Protein AF-S4Q044-F1 (afdb_monomer_lite)

Secondary structure (DSSP, 8-state):
--GGGGT---TTGGGS-------------HHHHHHHHHHHHHHHHHHHHHHHHHHS-S-HHHHHHHHHHHHHHHHHHTHHHHHHHHHHHHHHHHHHT-SEEEE-TTS-HHHHHHHHHHHHHHHHH-HHHHGGGTT-EEEEES--EE-TT-PEEEETTS-HHHHHHHHHHHHHHHHHHHHHHHHHHHHHT-

Structure (mmCIF, N/CA/C/O backbone):
data_AF-S4Q044-F1
#
_entry.id   AF-S4Q044-F1
#
loop_
_atom_site.group_PDB
_atom_site.id
_atom_site.type_symbol
_atom_site.label_atom_id
_atom_site.label_alt_id
_atom_site.label_comp_id
_atom_site.label_asym_id
_atom_site.label_entity_id
_atom_site.label_seq_id
_atom_site.pdbx_PDB_ins_code
_atom_site.Cartn_x
_atom_site.Cartn_y
_atom_site.Cartn_z
_atom_site.occupancy
_atom_site.B_iso_or_equiv
_atom_site.auth_seq_id
_atom_site.auth_comp_id
_atom_site.auth_asym_id
_atom_site.auth_atom_id
_atom_site.pdbx_PDB_model_num
ATOM 1 N N . LYS A 1 1 ? -25.839 -11.625 -45.394 1.00 56.97 1 LYS A N 1
ATOM 2 C CA . LYS A 1 1 ? -27.261 -11.369 -45.049 1.00 56.97 1 LYS A CA 1
ATOM 3 C C . LYS A 1 1 ? -27.440 -11.294 -43.524 1.00 56.97 1 LYS A C 1
ATOM 5 O O . LYS A 1 1 ? -28.212 -12.055 -42.970 1.00 56.97 1 LYS A O 1
ATOM 10 N N . ILE A 1 2 ? -26.693 -10.415 -42.847 1.00 71.06 2 ILE A N 1
ATOM 11 C CA . ILE A 1 2 ? -26.730 -10.291 -41.375 1.00 71.06 2 ILE A CA 1
ATOM 12 C C . ILE A 1 2 ? -27.715 -9.188 -40.969 1.00 71.06 2 ILE A C 1
ATOM 14 O O . ILE A 1 2 ? -28.572 -9.413 -40.134 1.00 71.06 2 ILE A O 1
ATOM 18 N N . LEU A 1 3 ? -27.680 -8.043 -41.657 1.00 73.31 3 LEU A N 1
ATOM 19 C CA . LEU A 1 3 ? -28.570 -6.901 -41.397 1.00 73.31 3 LEU A CA 1
ATOM 20 C C . LEU A 1 3 ? -30.059 -7.261 -41.527 1.00 73.31 3 LEU A C 1
ATOM 22 O O . LEU A 1 3 ? -30.855 -6.927 -40.658 1.00 73.31 3 LEU A O 1
ATOM 26 N N . ASN A 1 4 ? -30.400 -8.036 -42.559 1.00 75.69 4 ASN A N 1
ATOM 27 C CA . ASN A 1 4 ? -31.767 -8.502 -42.792 1.00 75.69 4 ASN A CA 1
ATOM 28 C C . ASN A 1 4 ? -32.230 -9.560 -41.772 1.00 75.69 4 ASN A C 1
ATOM 30 O O . ASN A 1 4 ? -33.419 -9.780 -41.622 1.00 75.69 4 ASN A O 1
ATOM 34 N N . ALA A 1 5 ? -31.297 -10.235 -41.091 1.00 77.12 5 ALA A N 1
ATOM 35 C CA . ALA A 1 5 ? -31.615 -11.175 -40.015 1.00 77.12 5 ALA A CA 1
ATOM 36 C C . ALA A 1 5 ? -31.820 -10.466 -38.663 1.00 77.12 5 ALA A C 1
ATOM 38 O O . ALA A 1 5 ? -32.284 -11.085 -37.713 1.00 77.12 5 ALA A O 1
ATOM 39 N N . CYS A 1 6 ? -31.477 -9.178 -38.581 1.00 79.75 6 CYS A N 1
ATOM 40 C CA . CYS A 1 6 ? -31.671 -8.336 -37.404 1.00 79.75 6 CYS A CA 1
ATOM 41 C C . CYS A 1 6 ? -32.824 -7.329 -37.585 1.00 79.75 6 CYS A C 1
ATOM 43 O O . CYS A 1 6 ? -32.887 -6.369 -36.826 1.00 79.75 6 CYS A O 1
ATOM 45 N N . ASP A 1 7 ? -33.688 -7.508 -38.595 1.00 80.50 7 ASP A N 1
ATOM 46 C CA . ASP A 1 7 ? -34.764 -6.570 -38.974 1.00 80.50 7 ASP A CA 1
ATOM 47 C C . ASP A 1 7 ? -34.289 -5.122 -39.223 1.00 80.50 7 ASP A C 1
ATOM 49 O O . ASP A 1 7 ? -35.026 -4.151 -39.050 1.00 80.50 7 ASP A O 1
ATOM 53 N N . ILE A 1 8 ? -33.039 -4.952 -39.669 1.00 79.88 8 ILE A N 1
ATOM 54 C CA . ILE A 1 8 ? -32.473 -3.639 -39.996 1.00 79.88 8 ILE A CA 1
ATOM 55 C C . ILE A 1 8 ? -32.529 -3.422 -41.510 1.00 79.88 8 ILE A C 1
ATOM 57 O O . ILE A 1 8 ? -32.056 -4.244 -42.297 1.00 79.88 8 ILE A O 1
ATOM 61 N N . SER A 1 9 ? -33.073 -2.270 -41.910 1.00 78.88 9 SER A N 1
ATOM 62 C CA . SER A 1 9 ? -33.260 -1.876 -43.311 1.00 78.88 9 SER A CA 1
ATOM 63 C C . SER A 1 9 ? -31.956 -1.909 -44.120 1.00 78.88 9 SER A C 1
ATOM 65 O O . SER A 1 9 ? -30.989 -1.215 -43.800 1.00 78.88 9 SER A O 1
ATOM 67 N N . THR A 1 10 ? -31.958 -2.652 -45.230 1.00 78.81 10 THR A N 1
ATOM 68 C CA . THR A 1 10 ? -30.830 -2.739 -46.178 1.00 78.81 10 THR A CA 1
ATOM 69 C C . THR A 1 10 ? -30.927 -1.745 -47.336 1.00 78.81 10 THR A C 1
ATOM 71 O O . THR A 1 10 ? -29.996 -1.643 -48.131 1.00 78.81 10 THR A O 1
ATOM 74 N N . SER A 1 11 ? -32.001 -0.948 -47.399 1.00 78.12 11 SER A N 1
ATOM 75 C CA . SER A 1 11 ? -32.337 -0.087 -48.546 1.00 78.12 11 SER A CA 1
ATOM 76 C C . SER A 1 11 ? -31.280 0.962 -48.902 1.00 78.12 11 SER A C 1
ATOM 78 O O . SER A 1 11 ? -31.279 1.482 -50.017 1.00 78.12 11 SER A O 1
ATOM 80 N N . PHE A 1 12 ? -30.391 1.287 -47.964 1.00 73.25 12 PHE A N 1
ATOM 81 C CA . PHE A 1 12 ? -29.243 2.156 -48.195 1.00 73.25 12 PHE A CA 1
ATOM 82 C C . PHE A 1 12 ? -28.056 1.403 -48.813 1.00 73.25 12 PHE A C 1
ATOM 84 O O . PHE A 1 12 ? -27.434 1.902 -49.746 1.00 73.25 12 PHE A O 1
ATOM 91 N N . VAL A 1 13 ? -27.768 0.189 -48.333 1.00 73.06 13 VAL A N 1
ATOM 92 C CA . VAL A 1 13 ? -26.648 -0.641 -48.809 1.00 73.06 13 VAL A CA 1
ATOM 93 C C . VAL A 1 13 ? -26.906 -1.129 -50.233 1.00 73.06 13 VAL A C 1
ATOM 95 O O . VAL A 1 13 ? -25.995 -1.126 -51.054 1.00 73.06 13 VAL A O 1
ATOM 98 N N . ASP A 1 14 ? -28.161 -1.451 -50.550 1.00 73.75 14 ASP A N 1
ATOM 99 C CA . ASP A 1 14 ? -28.574 -1.922 -51.878 1.00 73.75 14 ASP A CA 1
ATOM 100 C C . ASP A 1 14 ? -28.474 -0.829 -52.963 1.00 73.75 14 ASP A C 1
ATOM 102 O O . ASP A 1 14 ? -28.435 -1.131 -54.154 1.00 73.75 14 ASP A O 1
ATOM 106 N N . LYS A 1 15 ? -28.407 0.450 -52.563 1.00 80.00 15 LYS A N 1
ATOM 107 C CA . LYS A 1 15 ? -28.245 1.606 -53.464 1.00 80.00 15 LYS A CA 1
ATOM 108 C C . LYS A 1 15 ? -26.791 2.020 -53.661 1.00 80.00 15 LYS A C 1
ATOM 110 O O . LYS A 1 15 ? -26.527 2.937 -54.441 1.00 80.00 15 LYS A O 1
ATOM 115 N N . LEU A 1 16 ? -25.850 1.402 -52.946 1.00 78.56 16 LEU A N 1
ATOM 116 C CA . LEU A 1 16 ? -24.442 1.725 -53.119 1.00 78.56 16 LEU A CA 1
ATOM 117 C C . LEU A 1 16 ? -23.992 1.264 -54.511 1.00 78.56 16 LEU A C 1
ATOM 119 O O . LEU A 1 16 ? -24.275 0.127 -54.899 1.00 78.56 16 LEU A O 1
ATOM 123 N N . PRO A 1 17 ? -23.285 2.118 -55.272 1.00 70.94 17 PRO A N 1
ATOM 124 C CA . PRO A 1 17 ? -22.743 1.716 -56.555 1.00 70.94 17 PRO A CA 1
ATOM 125 C C . PRO A 1 17 ? -21.811 0.533 -56.318 1.00 70.94 17 PRO A C 1
ATOM 127 O O . PRO A 1 17 ? -20.800 0.651 -55.625 1.00 70.94 17 PRO A O 1
ATOM 130 N N . THR A 1 18 ? -22.163 -0.623 -56.880 1.00 64.19 18 THR A N 1
ATOM 131 C CA . THR A 1 18 ? -21.297 -1.798 -56.883 1.00 64.19 18 THR A CA 1
ATOM 132 C C . THR A 1 18 ? -20.186 -1.517 -57.882 1.00 64.19 18 THR A C 1
ATOM 134 O O . THR A 1 18 ? -20.215 -1.946 -59.033 1.00 64.19 18 THR A O 1
ATOM 137 N N . THR A 1 19 ? -19.211 -0.708 -57.476 1.00 62.09 19 THR A N 1
ATOM 138 C CA . THR A 1 19 ? -17.951 -0.621 -58.190 1.00 62.09 19 THR A CA 1
ATOM 139 C C . THR A 1 19 ? -17.361 -2.017 -58.134 1.00 62.09 19 THR A C 1
ATOM 141 O O . THR A 1 19 ? -16.891 -2.474 -57.094 1.00 62.09 19 THR A O 1
ATOM 144 N N . SER A 1 20 ? -17.430 -2.740 -59.255 1.00 59.38 20 SER A N 1
ATOM 145 C CA . SER A 1 20 ? -16.586 -3.906 -59.457 1.00 59.38 20 SER A CA 1
ATOM 146 C C . SER A 1 20 ? -15.177 -3.413 -59.173 1.00 59.38 20 SER A C 1
ATOM 148 O O . SER A 1 20 ? -14.653 -2.592 -59.935 1.00 59.38 20 SER A O 1
ATOM 150 N N . ILE A 1 21 ? -14.606 -3.814 -58.037 1.00 57.00 21 ILE A N 1
ATOM 151 C CA . ILE A 1 21 ? -13.205 -3.562 -57.745 1.00 57.00 21 ILE A CA 1
ATOM 152 C C . ILE A 1 21 ? -12.499 -4.231 -58.912 1.00 57.00 21 ILE A C 1
ATOM 154 O O . ILE A 1 21 ? -12.422 -5.457 -58.969 1.00 57.00 21 ILE A O 1
ATOM 158 N N . LYS A 1 22 ? -12.073 -3.440 -59.906 1.00 54.81 22 LYS A N 1
ATOM 159 C CA . LYS A 1 22 ? -11.144 -3.924 -60.911 1.00 54.81 22 LYS A CA 1
ATOM 160 C C . LYS A 1 22 ? -9.982 -4.392 -60.065 1.00 54.81 22 LYS A C 1
ATOM 162 O O . LYS A 1 22 ? -9.320 -3.565 -59.436 1.00 54.81 22 LYS A O 1
ATOM 167 N N . GLN A 1 23 ? -9.815 -5.707 -59.959 1.00 56.91 23 GLN A N 1
ATOM 168 C CA . GLN A 1 23 ? -8.610 -6.291 -59.420 1.00 56.91 23 GLN A CA 1
ATOM 169 C C . GLN A 1 23 ? -7.512 -5.794 -60.350 1.00 56.91 23 GLN A C 1
ATOM 171 O O . GLN A 1 23 ? -7.201 -6.401 -61.370 1.00 56.91 23 GLN A O 1
ATOM 176 N N . HIS A 1 24 ? -6.949 -4.634 -60.027 1.00 51.12 24 HIS A N 1
ATOM 177 C CA . HIS A 1 24 ? -5.589 -4.346 -60.390 1.00 51.12 24 HIS A CA 1
ATOM 178 C C . HIS A 1 24 ? -4.806 -5.424 -59.661 1.00 51.12 24 HIS A C 1
ATOM 180 O O . HIS A 1 24 ? -4.437 -5.260 -58.499 1.00 51.12 24 HIS A O 1
ATOM 186 N N . SER A 1 25 ? -4.634 -6.558 -60.341 1.00 58.44 25 SER A N 1
ATOM 187 C CA . SER A 1 25 ? -3.563 -7.499 -60.092 1.00 58.44 25 SER A CA 1
ATOM 188 C C . SER A 1 25 ? -2.285 -6.695 -60.286 1.00 58.44 25 SER A C 1
ATOM 190 O O . SER A 1 25 ? -1.677 -6.655 -61.353 1.00 58.44 25 SER A O 1
ATOM 192 N N . ARG A 1 26 ? -1.933 -5.913 -59.263 1.00 62.50 26 ARG A N 1
ATOM 193 C CA . ARG A 1 26 ? -0.547 -5.569 -59.042 1.00 62.50 26 ARG A CA 1
ATOM 194 C C . ARG A 1 26 ? 0.080 -6.935 -58.855 1.00 62.50 26 ARG A C 1
ATOM 196 O O . ARG A 1 26 ? -0.361 -7.685 -57.988 1.00 62.50 26 ARG A O 1
ATOM 203 N N . ASN A 1 27 ? 1.000 -7.275 -59.743 1.00 63.53 27 ASN A N 1
ATOM 204 C CA . ASN A 1 27 ? 1.828 -8.460 -59.630 1.00 63.53 27 ASN A CA 1
ATOM 205 C C . ASN A 1 27 ? 2.636 -8.281 -58.334 1.00 63.53 27 ASN A C 1
ATOM 207 O O . ASN A 1 27 ? 3.710 -7.684 -58.333 1.00 63.53 27 ASN A O 1
ATOM 211 N N . ILE A 1 28 ? 2.022 -8.612 -57.197 1.00 68.19 28 ILE A N 1
ATOM 212 C CA . ILE A 1 28 ? 2.655 -8.551 -55.891 1.00 68.19 28 ILE A CA 1
ATOM 213 C C . ILE A 1 28 ? 3.527 -9.787 -55.869 1.00 68.19 28 ILE A C 1
ATOM 215 O O . ILE A 1 28 ? 3.034 -10.910 -55.794 1.00 68.19 28 ILE A O 1
ATOM 219 N N . ASP A 1 29 ? 4.825 -9.565 -56.009 1.00 82.38 29 ASP A N 1
ATOM 220 C CA . ASP A 1 29 ? 5.808 -10.616 -55.847 1.00 82.38 29 ASP A CA 1
ATOM 221 C C . ASP A 1 29 ? 5.864 -10.989 -54.362 1.00 82.38 29 ASP A C 1
ATOM 223 O O . ASP A 1 29 ? 6.551 -10.361 -53.552 1.00 82.38 29 ASP A O 1
ATOM 227 N N . PHE A 1 30 ? 5.059 -11.986 -54.002 1.00 81.50 30 PHE A N 1
ATOM 228 C CA . PHE A 1 30 ? 4.982 -12.515 -52.647 1.00 81.50 30 PHE A CA 1
ATOM 229 C C . PHE A 1 30 ? 6.331 -13.061 -52.168 1.00 81.50 30 PHE A C 1
ATOM 231 O O . PHE A 1 30 ? 6.601 -13.004 -50.971 1.00 81.50 30 PHE A O 1
ATOM 238 N N . THR A 1 31 ? 7.195 -13.514 -53.082 1.00 83.81 31 THR A N 1
ATOM 239 C CA . THR A 1 31 ? 8.554 -13.977 -52.767 1.00 83.81 31 THR A CA 1
ATOM 240 C C . THR A 1 31 ? 9.392 -12.811 -52.266 1.00 83.81 31 THR A C 1
ATOM 242 O O . THR A 1 31 ? 9.926 -12.857 -51.162 1.00 83.81 31 THR A O 1
ATOM 245 N N . LYS A 1 32 ? 9.404 -11.706 -53.019 1.00 85.94 32 LYS A N 1
ATOM 246 C CA . LYS A 1 32 ? 10.120 -10.484 -52.637 1.00 85.94 32 LYS A CA 1
ATOM 247 C C . LYS A 1 32 ? 9.580 -9.865 -51.345 1.00 85.94 32 LYS A C 1
ATOM 249 O O . LYS A 1 32 ? 10.352 -9.380 -50.521 1.00 85.94 32 LYS A O 1
ATOM 254 N N . ALA A 1 33 ? 8.260 -9.877 -51.154 1.00 83.94 33 ALA A N 1
ATOM 255 C CA . ALA A 1 33 ? 7.641 -9.388 -49.922 1.00 83.94 33 ALA A CA 1
ATOM 256 C C . ALA A 1 33 ? 8.033 -10.242 -48.701 1.00 83.94 33 ALA A C 1
ATOM 258 O O . ALA A 1 33 ? 8.303 -9.699 -47.630 1.00 83.94 33 ALA A O 1
ATOM 259 N N . TYR A 1 34 ? 8.100 -11.566 -48.868 1.00 85.38 34 TYR A N 1
ATOM 260 C CA . TYR A 1 34 ? 8.520 -12.489 -47.817 1.00 85.38 34 TYR A CA 1
ATOM 261 C C . TYR A 1 34 ? 10.012 -12.353 -47.486 1.00 85.38 34 TYR A C 1
ATOM 263 O O . TYR A 1 34 ? 10.376 -12.299 -46.314 1.00 85.38 34 TYR A O 1
ATOM 271 N N . GLU A 1 35 ? 10.872 -12.219 -48.498 1.00 89.00 35 GLU A N 1
ATOM 272 C CA . GLU A 1 35 ? 12.300 -11.943 -48.307 1.00 89.00 35 GLU A CA 1
ATOM 273 C C . GLU A 1 35 ? 12.513 -10.633 -47.544 1.00 89.00 35 GLU A C 1
ATOM 275 O O . GLU A 1 35 ? 13.248 -10.602 -46.555 1.00 89.00 35 GLU A O 1
ATOM 280 N N . GLN A 1 36 ? 11.817 -9.560 -47.937 1.00 87.56 36 GLN A N 1
ATOM 281 C CA . GLN A 1 36 ? 11.891 -8.285 -47.229 1.00 87.56 36 GLN A CA 1
ATOM 282 C C . GLN A 1 36 ? 11.474 -8.437 -45.760 1.00 87.56 36 GLN A C 1
ATOM 284 O O . GLN A 1 36 ? 12.221 -8.017 -44.877 1.00 87.56 36 GLN A O 1
ATOM 289 N N . TYR A 1 37 ? 10.345 -9.098 -45.491 1.00 86.12 37 TYR A N 1
ATOM 290 C CA . TYR A 1 37 ? 9.887 -9.375 -44.129 1.00 86.12 37 TYR A CA 1
ATOM 291 C C . TYR A 1 37 ? 10.918 -10.171 -43.313 1.00 86.12 37 TYR A C 1
ATOM 293 O O . TYR A 1 37 ? 11.234 -9.784 -42.188 1.00 86.12 37 TYR A O 1
ATOM 301 N N . SER A 1 38 ? 11.490 -11.238 -43.883 1.00 86.81 38 SER A N 1
ATOM 302 C CA . SER A 1 38 ? 12.511 -12.057 -43.216 1.00 86.81 38 SER A CA 1
ATOM 303 C C . SER A 1 38 ? 13.741 -11.224 -42.856 1.00 86.81 38 SER A C 1
ATOM 305 O O . SER A 1 38 ? 14.202 -11.255 -41.717 1.00 86.81 38 SER A O 1
ATOM 307 N N . THR A 1 39 ? 14.230 -10.399 -43.788 1.00 89.31 39 THR A N 1
ATOM 308 C CA . THR A 1 39 ? 15.396 -9.542 -43.524 1.00 89.31 39 THR A CA 1
ATOM 309 C C . THR A 1 39 ? 15.120 -8.448 -42.491 1.00 89.31 39 THR A C 1
ATOM 311 O O . THR A 1 39 ? 16.003 -8.103 -41.706 1.00 89.31 39 THR A O 1
ATOM 314 N N . GLU A 1 40 ? 13.914 -7.875 -42.464 1.00 88.62 40 GLU A N 1
ATOM 315 C CA . GLU A 1 40 ? 13.516 -6.892 -41.451 1.00 88.62 40 GLU A CA 1
ATOM 316 C C . GLU A 1 40 ? 13.398 -7.539 -40.066 1.00 88.62 40 GLU A C 1
ATOM 318 O O . GLU A 1 40 ? 13.863 -6.966 -39.076 1.00 88.62 40 GLU A O 1
ATOM 323 N N . PHE A 1 41 ? 12.855 -8.755 -40.001 1.00 86.69 41 PHE A N 1
ATOM 324 C CA . PHE A 1 41 ? 12.759 -9.536 -38.773 1.00 86.69 41 PHE A CA 1
ATOM 325 C C . PHE A 1 41 ? 14.143 -9.896 -38.211 1.00 86.69 41 PHE A C 1
ATOM 327 O O . PHE A 1 41 ? 14.404 -9.684 -37.025 1.00 86.69 41 PHE A O 1
ATOM 334 N N . GLU A 1 42 ? 15.065 -10.354 -39.059 1.00 88.69 42 GLU A N 1
ATOM 335 C CA . GLU A 1 42 ? 16.455 -10.639 -38.677 1.00 88.69 42 GLU A CA 1
ATOM 336 C C . GLU A 1 42 ? 17.187 -9.387 -38.179 1.00 88.69 42 GLU A C 1
ATOM 338 O O . GLU A 1 42 ? 17.865 -9.424 -37.150 1.00 88.69 42 GLU A O 1
ATOM 343 N N . LYS A 1 43 ? 17.005 -8.242 -38.849 1.00 89.50 43 LYS A N 1
ATOM 344 C CA . LYS A 1 43 ? 17.562 -6.958 -38.392 1.00 89.50 43 LYS A CA 1
ATOM 345 C C . LYS A 1 43 ? 17.018 -6.562 -37.021 1.00 89.50 43 LYS A C 1
ATOM 347 O O . LYS A 1 43 ? 17.788 -6.112 -36.173 1.00 89.50 43 LYS A O 1
ATOM 352 N N . ALA A 1 44 ? 15.717 -6.728 -36.786 1.00 86.94 44 ALA A N 1
ATOM 353 C CA . ALA A 1 44 ? 15.110 -6.439 -35.491 1.00 86.94 44 ALA A CA 1
ATOM 354 C C . ALA A 1 44 ? 15.662 -7.358 -34.386 1.00 86.94 44 ALA A C 1
ATOM 356 O O . ALA A 1 44 ? 15.965 -6.885 -33.287 1.00 86.94 44 ALA A O 1
ATOM 357 N N . ALA A 1 45 ? 15.852 -8.645 -34.687 1.00 86.81 45 ALA A N 1
ATOM 358 C CA . ALA A 1 45 ? 16.465 -9.604 -33.772 1.00 86.81 45 ALA A CA 1
ATOM 359 C C . ALA A 1 45 ? 17.923 -9.240 -33.442 1.00 86.81 45 ALA A C 1
ATOM 361 O O . ALA A 1 45 ? 18.307 -9.253 -32.273 1.00 86.81 45 ALA A O 1
ATOM 362 N N . GLU A 1 46 ? 18.718 -8.830 -34.432 1.00 87.69 46 GLU A N 1
ATOM 363 C CA . GLU A 1 46 ? 20.111 -8.417 -34.223 1.00 87.69 46 GLU A CA 1
ATOM 364 C C . GLU A 1 46 ? 20.221 -7.122 -33.406 1.00 87.69 46 GLU A C 1
ATOM 366 O O . GLU A 1 46 ? 21.069 -7.005 -32.520 1.00 87.69 46 GLU A O 1
ATOM 371 N N . VAL A 1 47 ? 19.341 -6.144 -33.649 1.00 85.88 47 VAL A N 1
ATOM 372 C CA . VAL A 1 47 ? 19.266 -4.927 -32.823 1.00 85.88 47 VAL A CA 1
ATOM 373 C C . VAL A 1 47 ? 18.922 -5.285 -31.380 1.00 85.88 47 VAL A C 1
ATOM 375 O O . VAL A 1 47 ? 19.569 -4.786 -30.460 1.00 85.88 47 VAL A O 1
ATOM 378 N N . LYS A 1 48 ? 17.945 -6.175 -31.172 1.00 84.94 48 LYS A N 1
ATOM 379 C CA . LYS A 1 48 ? 17.566 -6.652 -29.840 1.00 84.94 48 LYS A CA 1
ATOM 380 C C . LYS A 1 48 ? 18.745 -7.328 -29.133 1.00 84.94 48 LYS A C 1
ATOM 382 O O . LYS A 1 48 ? 19.047 -6.954 -28.003 1.00 84.94 48 LYS A O 1
ATOM 387 N N . ARG A 1 49 ? 19.469 -8.216 -29.821 1.00 84.69 49 ARG A N 1
ATOM 388 C CA . ARG A 1 49 ? 20.664 -8.899 -29.301 1.00 84.69 49 ARG A CA 1
ATOM 389 C C . ARG A 1 49 ? 21.762 -7.914 -28.897 1.00 84.69 49 ARG A C 1
ATOM 391 O O . ARG A 1 49 ? 22.267 -7.988 -27.786 1.00 84.69 49 ARG A O 1
ATOM 398 N N . LYS A 1 50 ? 22.075 -6.924 -2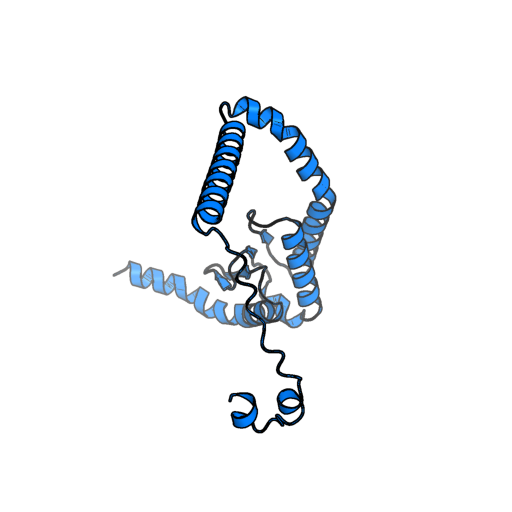9.741 1.00 82.06 50 LYS A N 1
ATOM 399 C CA . LYS A 1 50 ? 23.061 -5.873 -29.415 1.00 82.06 50 LYS A CA 1
ATOM 400 C C . LYS A 1 50 ? 22.645 -5.018 -28.220 1.00 82.06 50 LYS A C 1
ATOM 402 O O . LYS A 1 50 ? 23.494 -4.572 -27.452 1.00 82.06 50 LYS A O 1
ATOM 407 N N . VAL A 1 51 ? 21.349 -4.742 -28.075 1.00 80.25 51 VAL A N 1
ATOM 408 C CA . VAL A 1 51 ? 20.815 -4.027 -26.907 1.00 80.25 51 VAL A CA 1
ATOM 409 C C . VAL A 1 51 ? 20.940 -4.887 -25.651 1.00 80.25 51 VAL A C 1
ATOM 411 O O . VAL A 1 51 ? 21.323 -4.363 -24.611 1.00 80.25 51 VAL A O 1
ATOM 414 N N . GLU A 1 52 ? 20.655 -6.185 -25.739 1.00 80.00 52 GLU A N 1
ATOM 415 C CA . GLU A 1 52 ? 20.816 -7.142 -24.639 1.00 80.00 52 GLU A CA 1
ATOM 416 C C . GLU A 1 52 ? 22.284 -7.298 -24.227 1.00 80.00 52 GLU A C 1
ATOM 418 O O . GLU A 1 52 ? 22.581 -7.208 -23.043 1.00 80.00 52 GLU A O 1
ATOM 423 N N . GLU A 1 53 ? 23.213 -7.412 -25.180 1.00 77.88 53 GLU A N 1
ATOM 424 C CA . GLU A 1 53 ? 24.660 -7.455 -24.923 1.00 77.88 53 GLU A CA 1
ATOM 425 C C . GLU A 1 53 ? 25.170 -6.171 -24.259 1.00 77.88 53 GLU A C 1
ATOM 427 O O . GLU A 1 53 ? 25.939 -6.230 -23.306 1.00 77.88 53 GLU A O 1
ATOM 432 N N . LYS A 1 54 ? 24.711 -4.994 -24.707 1.00 69.88 54 LYS A N 1
ATOM 433 C CA . LYS A 1 54 ? 25.056 -3.714 -24.060 1.00 69.88 54 LYS A CA 1
ATOM 434 C C . LYS A 1 54 ? 24.433 -3.546 -22.676 1.00 69.88 54 LYS A C 1
ATOM 436 O O . LYS A 1 54 ? 24.944 -2.775 -21.874 1.00 69.88 54 LYS A O 1
ATOM 441 N N . ARG A 1 55 ? 23.305 -4.210 -22.419 1.00 67.19 55 ARG A N 1
ATOM 442 C CA . ARG A 1 55 ? 22.640 -4.239 -21.110 1.00 67.19 55 ARG A CA 1
ATOM 443 C C . ARG A 1 55 ? 23.164 -5.357 -20.214 1.00 67.19 55 ARG A C 1
ATOM 445 O O . ARG A 1 55 ? 22.772 -5.404 -19.048 1.00 67.19 55 ARG A O 1
ATOM 452 N N . ALA A 1 56 ? 24.002 -6.252 -20.735 1.00 74.25 56 ALA A N 1
ATOM 453 C CA . ALA A 1 56 ? 24.602 -7.308 -19.948 1.00 74.25 56 ALA A CA 1
ATOM 454 C C . ALA A 1 56 ? 25.500 -6.668 -18.887 1.00 74.25 56 ALA A C 1
ATOM 456 O O . ALA A 1 56 ? 26.428 -5.917 -19.189 1.00 74.25 56 ALA A O 1
ATOM 457 N N . ILE A 1 57 ? 25.183 -6.942 -17.624 1.00 74.88 57 ILE A N 1
ATOM 458 C CA . ILE A 1 57 ? 25.959 -6.454 -16.491 1.00 74.88 57 ILE A CA 1
ATOM 459 C C . ILE A 1 57 ? 27.246 -7.276 -16.453 1.00 74.88 57 ILE A C 1
ATOM 461 O O . ILE A 1 57 ? 27.287 -8.360 -15.878 1.00 74.88 57 ILE A O 1
ATOM 465 N N . ASN A 1 58 ? 28.293 -6.767 -17.097 1.00 76.81 58 ASN A N 1
ATOM 466 C CA . ASN A 1 58 ? 29.610 -7.405 -17.090 1.00 76.81 58 ASN A CA 1
ATOM 467 C C . ASN A 1 58 ? 30.315 -7.210 -15.739 1.00 76.81 58 ASN A C 1
ATOM 469 O O . ASN A 1 58 ? 31.126 -8.039 -15.332 1.00 76.81 58 ASN A O 1
ATOM 473 N N . ASN A 1 59 ? 29.981 -6.126 -15.030 1.00 83.75 59 ASN A N 1
ATOM 474 C CA . ASN A 1 59 ? 30.503 -5.810 -13.710 1.00 83.75 59 ASN A CA 1
ATOM 475 C C . ASN A 1 59 ? 29.429 -5.117 -12.858 1.00 83.75 59 ASN A C 1
ATOM 477 O O . ASN A 1 59 ? 28.967 -4.022 -13.174 1.00 83.75 59 ASN A O 1
ATOM 481 N N . ILE A 1 60 ? 29.045 -5.755 -11.751 1.00 88.06 60 ILE A N 1
ATOM 482 C CA . ILE A 1 60 ? 28.035 -5.222 -10.831 1.00 88.06 60 ILE A CA 1
ATOM 483 C C . ILE A 1 60 ? 28.487 -3.928 -10.142 1.00 88.06 60 ILE A C 1
ATOM 485 O O . ILE A 1 60 ? 27.658 -3.069 -9.866 1.00 88.06 60 ILE A O 1
ATOM 489 N N . ILE A 1 61 ? 29.789 -3.766 -9.885 1.00 89.06 61 ILE A N 1
ATOM 490 C CA . ILE A 1 61 ? 30.334 -2.579 -9.218 1.00 89.06 61 ILE A CA 1
ATOM 491 C C . ILE A 1 61 ? 30.174 -1.364 -10.131 1.00 89.06 61 ILE A C 1
ATOM 493 O O . ILE A 1 61 ? 29.616 -0.355 -9.711 1.00 89.06 61 ILE A O 1
ATOM 497 N N . GLU A 1 62 ? 30.606 -1.484 -11.386 1.00 87.06 62 GLU A N 1
ATOM 498 C CA . GLU A 1 62 ? 30.460 -0.433 -12.401 1.00 87.06 62 GLU A CA 1
ATOM 499 C C . GLU A 1 62 ? 28.986 -0.083 -12.624 1.00 87.06 62 GLU A C 1
ATOM 501 O O . GLU A 1 62 ? 28.615 1.084 -12.531 1.00 87.06 62 GLU A O 1
ATOM 506 N N . TRP A 1 63 ? 28.119 -1.092 -12.769 1.00 88.94 63 TRP A N 1
ATOM 507 C CA . TRP A 1 63 ? 26.679 -0.871 -12.907 1.00 88.94 63 TRP A CA 1
ATOM 508 C C . TRP A 1 63 ? 26.080 -0.116 -11.713 1.00 88.94 63 TRP A C 1
ATOM 510 O O . TRP A 1 63 ? 25.270 0.791 -11.906 1.00 88.94 63 TRP A O 1
ATOM 520 N N . ILE A 1 64 ? 26.473 -0.453 -10.478 1.00 92.19 64 ILE A N 1
ATOM 521 C CA . ILE A 1 64 ? 26.018 0.274 -9.285 1.00 92.19 64 ILE A CA 1
ATOM 522 C C . ILE A 1 64 ? 26.467 1.733 -9.354 1.00 92.19 64 ILE A C 1
ATOM 524 O O . ILE A 1 64 ? 25.633 2.603 -9.131 1.00 92.19 64 ILE A O 1
ATOM 528 N N . TYR A 1 65 ? 27.732 2.009 -9.685 1.00 90.75 65 TYR A N 1
ATOM 529 C CA . TYR A 1 65 ? 28.237 3.382 -9.798 1.00 90.75 65 TYR A CA 1
ATOM 530 C C . TYR A 1 65 ? 27.505 4.190 -10.874 1.00 90.75 65 TYR A C 1
ATOM 532 O O . TYR A 1 65 ? 27.130 5.334 -10.632 1.00 90.75 65 TYR A O 1
ATOM 540 N N . GLU A 1 66 ? 27.244 3.598 -12.038 1.00 89.19 66 GLU A N 1
ATOM 541 C CA . GLU A 1 66 ? 26.530 4.269 -13.130 1.00 89.19 66 GLU A CA 1
ATOM 542 C C . GLU A 1 66 ? 25.063 4.571 -12.788 1.00 89.19 66 GLU A C 1
ATOM 544 O O . GLU A 1 66 ? 24.493 5.553 -13.266 1.00 89.19 66 GLU A O 1
ATOM 549 N N . ASN A 1 67 ? 24.429 3.728 -11.966 1.00 92.62 67 ASN A N 1
ATOM 550 C CA . ASN A 1 67 ? 22.998 3.822 -11.677 1.00 92.62 67 ASN A CA 1
ATOM 551 C C . ASN A 1 67 ? 22.684 4.439 -10.306 1.00 92.62 67 ASN A C 1
ATOM 553 O O . ASN A 1 67 ? 21.535 4.829 -10.077 1.00 92.62 67 ASN A O 1
ATOM 557 N N . SER A 1 68 ? 23.654 4.553 -9.392 1.00 94.69 68 SER A N 1
ATOM 558 C CA . SER A 1 68 ? 23.421 5.014 -8.018 1.00 94.69 68 SER A CA 1
ATOM 559 C C . SER A 1 68 ? 22.924 6.450 -7.960 1.00 94.69 68 SER A C 1
ATOM 561 O O . SER A 1 68 ? 21.994 6.740 -7.208 1.00 94.69 68 SER A O 1
ATOM 563 N N . ASP A 1 69 ? 23.496 7.335 -8.775 1.00 94.56 69 ASP A N 1
ATOM 564 C CA . ASP A 1 69 ? 23.120 8.750 -8.785 1.00 94.56 69 ASP A CA 1
ATOM 565 C C . ASP A 1 69 ? 21.699 8.935 -9.319 1.00 94.56 69 ASP A C 1
ATOM 567 O O . ASP A 1 69 ? 20.882 9.613 -8.696 1.00 94.56 69 ASP A O 1
ATOM 571 N N . ILE A 1 70 ? 21.358 8.226 -10.399 1.00 94.25 70 ILE A N 1
ATOM 572 C CA . ILE A 1 70 ? 20.009 8.222 -10.979 1.00 94.25 70 ILE A CA 1
ATOM 573 C C . ILE A 1 70 ? 18.997 7.627 -9.988 1.00 94.25 70 ILE A C 1
ATOM 575 O O . ILE A 1 70 ? 17.886 8.140 -9.833 1.00 94.25 70 ILE A O 1
ATOM 579 N N . ALA A 1 71 ? 19.350 6.532 -9.308 1.00 93.50 71 ALA A N 1
ATOM 580 C CA . ALA A 1 71 ? 18.492 5.911 -8.303 1.00 93.50 71 ALA A CA 1
ATOM 581 C C . ALA A 1 71 ? 18.252 6.851 -7.113 1.00 93.50 71 ALA A C 1
ATOM 583 O O . ALA A 1 71 ? 17.115 6.988 -6.655 1.00 93.50 71 ALA A O 1
ATOM 584 N N . LYS A 1 72 ? 19.300 7.542 -6.653 1.00 95.38 72 LYS A N 1
ATOM 585 C CA . LYS A 1 72 ? 19.219 8.538 -5.584 1.00 95.38 72 LYS A CA 1
ATOM 586 C C . LYS A 1 72 ? 18.359 9.728 -5.995 1.00 95.38 72 LYS A C 1
ATOM 588 O O . LYS A 1 72 ? 17.465 10.102 -5.245 1.00 95.38 72 LYS A O 1
ATOM 593 N N . GLU A 1 73 ? 18.559 10.277 -7.189 1.00 96.19 73 GLU A N 1
ATOM 594 C CA . GLU A 1 73 ? 17.745 11.377 -7.715 1.00 96.19 73 GLU A CA 1
ATOM 595 C C . GLU A 1 73 ? 16.258 10.995 -7.769 1.00 96.19 73 GLU A C 1
ATOM 597 O O . GLU A 1 73 ? 15.402 11.731 -7.277 1.00 96.19 73 GLU A O 1
ATOM 602 N N . LYS A 1 74 ? 15.936 9.798 -8.279 1.00 92.75 74 LYS A N 1
ATOM 603 C CA . LYS A 1 74 ? 14.560 9.275 -8.290 1.00 92.75 74 LYS A CA 1
ATOM 604 C C . LYS A 1 74 ? 13.998 9.068 -6.883 1.00 92.75 74 LYS A C 1
ATOM 606 O O . LYS A 1 74 ? 12.819 9.318 -6.643 1.00 92.75 74 LYS A O 1
ATOM 611 N N . TYR A 1 75 ? 14.811 8.610 -5.938 1.00 92.69 75 TYR A N 1
ATOM 612 C CA . TYR A 1 75 ? 14.380 8.465 -4.551 1.00 92.69 75 TYR A CA 1
ATOM 613 C C . TYR A 1 75 ? 14.082 9.824 -3.903 1.00 92.69 75 TYR A C 1
ATOM 615 O O . TYR A 1 75 ? 13.063 9.981 -3.217 1.00 92.69 75 TYR A O 1
ATOM 623 N N . GLU A 1 76 ? 14.920 10.828 -4.155 1.00 95.69 76 GLU A N 1
ATOM 624 C CA . GLU A 1 76 ? 14.727 12.183 -3.637 1.00 95.69 76 GLU A CA 1
ATOM 625 C C . GLU A 1 76 ? 13.559 12.912 -4.305 1.00 95.69 76 GLU A C 1
ATOM 627 O O . GLU A 1 76 ? 12.810 13.617 -3.623 1.00 95.69 76 GLU A O 1
ATOM 632 N N . SER A 1 77 ? 13.294 12.662 -5.591 1.00 95.06 77 SER A N 1
ATOM 633 C CA . SER A 1 77 ? 12.130 13.234 -6.281 1.00 95.06 77 SER A CA 1
ATOM 634 C C . SER A 1 77 ? 10.795 12.777 -5.671 1.00 95.06 77 SER A C 1
ATOM 636 O O . SER A 1 77 ? 9.792 13.487 -5.744 1.00 95.06 77 SER A O 1
ATOM 638 N N . THR A 1 78 ? 10.778 11.630 -4.979 1.00 94.38 78 THR A N 1
ATOM 639 C CA . THR A 1 78 ? 9.591 11.115 -4.272 1.00 94.38 78 THR A CA 1
ATOM 640 C C . THR A 1 78 ? 9.493 11.534 -2.802 1.00 94.38 78 THR A C 1
ATOM 642 O O . THR A 1 78 ? 8.537 11.144 -2.126 1.00 94.38 78 THR A O 1
ATOM 645 N N . SER A 1 79 ? 10.428 12.342 -2.291 1.00 96.19 79 SER A N 1
ATOM 646 C CA . SER A 1 79 ? 10.495 12.767 -0.881 1.00 96.19 79 SER A CA 1
ATOM 647 C C . SER A 1 79 ? 9.177 13.343 -0.350 1.00 96.19 79 SER A C 1
ATOM 649 O O . SER A 1 79 ? 8.670 12.885 0.676 1.00 96.19 79 SER A O 1
ATOM 651 N N . ALA A 1 80 ? 8.562 14.273 -1.084 1.00 96.38 80 ALA A N 1
ATOM 652 C CA . ALA A 1 80 ? 7.281 14.872 -0.713 1.00 96.38 80 ALA A CA 1
ATOM 653 C C . ALA A 1 80 ? 6.147 13.833 -0.636 1.00 96.38 80 ALA A C 1
ATOM 655 O O . ALA A 1 80 ? 5.342 13.852 0.295 1.00 96.38 80 ALA A O 1
ATOM 656 N N . THR A 1 81 ? 6.106 12.882 -1.575 1.00 96.25 81 THR A N 1
ATOM 657 C CA . THR A 1 81 ? 5.090 11.815 -1.587 1.00 96.25 81 THR A CA 1
ATOM 658 C C . THR A 1 81 ? 5.292 10.853 -0.417 1.00 96.25 81 THR A C 1
ATOM 660 O O . THR A 1 81 ? 4.324 10.496 0.252 1.00 96.25 81 THR A O 1
ATOM 663 N N . ARG A 1 82 ? 6.543 10.490 -0.102 1.00 95.81 82 ARG A N 1
ATOM 664 C CA . ARG A 1 82 ? 6.878 9.691 1.090 1.00 95.81 82 ARG A CA 1
ATOM 665 C C . ARG A 1 82 ? 6.446 10.394 2.379 1.00 95.81 82 ARG A C 1
ATOM 667 O O . ARG A 1 82 ? 5.884 9.750 3.262 1.00 95.81 82 ARG A O 1
ATOM 674 N N . HIS A 1 83 ? 6.650 11.709 2.470 1.00 97.94 83 HIS A N 1
ATOM 675 C CA . HIS A 1 83 ? 6.200 12.496 3.618 1.00 97.94 83 HIS A CA 1
ATOM 676 C C . HIS A 1 83 ? 4.671 12.483 3.757 1.00 97.94 83 HIS A C 1
ATOM 678 O O . HIS A 1 83 ? 4.162 12.184 4.831 1.00 97.94 83 HIS A O 1
ATOM 684 N N . GLN A 1 84 ? 3.935 12.700 2.661 1.00 97.44 84 GLN A N 1
ATOM 685 C CA . GLN A 1 84 ? 2.468 12.616 2.651 1.00 97.44 84 GLN A CA 1
ATOM 686 C C . GLN A 1 84 ? 1.954 11.243 3.101 1.00 97.44 84 GLN A C 1
ATOM 688 O O . GLN A 1 84 ? 1.016 11.170 3.890 1.00 97.44 84 GLN A O 1
ATOM 693 N N . VAL A 1 85 ? 2.571 10.157 2.620 1.00 97.56 85 VAL A N 1
ATOM 694 C CA . VAL A 1 85 ? 2.243 8.786 3.041 1.00 97.56 85 VAL A CA 1
ATOM 695 C C . VAL A 1 85 ? 2.420 8.628 4.549 1.00 97.56 85 VAL A C 1
ATOM 697 O O . VAL A 1 85 ? 1.501 8.164 5.221 1.00 97.56 85 VAL A O 1
ATOM 700 N N . LYS A 1 86 ? 3.558 9.073 5.095 1.00 97.69 86 LYS A N 1
ATOM 701 C CA . LYS A 1 86 ? 3.823 9.023 6.537 1.00 97.69 86 LYS A CA 1
ATOM 702 C C . LYS A 1 86 ? 2.768 9.797 7.334 1.00 97.69 86 LYS A C 1
ATOM 704 O O . LYS A 1 86 ? 2.194 9.246 8.267 1.00 97.69 86 LYS A O 1
A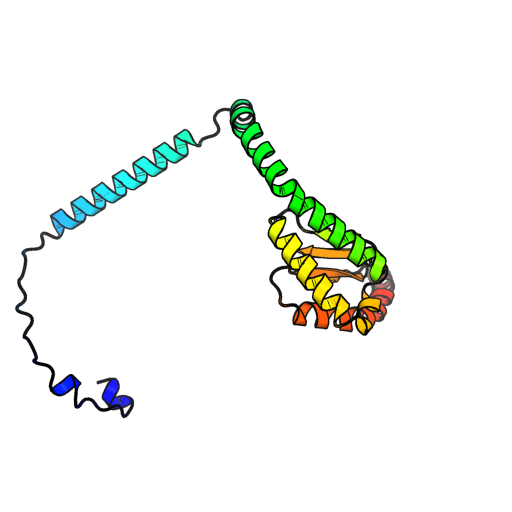TOM 709 N N . THR A 1 87 ? 2.455 11.027 6.929 1.00 98.31 87 THR A N 1
ATOM 710 C CA . THR A 1 87 ? 1.437 11.852 7.596 1.00 98.31 87 THR A CA 1
ATOM 711 C C . THR A 1 87 ? 0.050 11.209 7.555 1.00 98.31 87 THR A C 1
ATOM 713 O O . THR A 1 87 ? -0.643 11.201 8.569 1.00 98.31 87 THR A O 1
ATOM 716 N N . LEU A 1 88 ? -0.359 10.637 6.416 1.00 98.06 88 LEU A N 1
ATOM 717 C CA . LEU A 1 88 ? -1.650 9.949 6.291 1.00 98.06 88 LEU A CA 1
ATOM 718 C C . LEU A 1 88 ? -1.741 8.733 7.219 1.00 98.06 88 LEU A C 1
ATOM 720 O O . LEU A 1 88 ? -2.772 8.535 7.861 1.00 98.06 88 LEU A O 1
ATOM 724 N N . ILE A 1 89 ? -0.668 7.943 7.315 1.00 98.25 89 ILE A N 1
ATOM 725 C CA . ILE A 1 89 ? -0.591 6.799 8.234 1.00 98.25 89 ILE A CA 1
ATOM 726 C C . ILE A 1 89 ? -0.725 7.273 9.683 1.00 98.25 89 ILE A C 1
ATOM 728 O O . ILE A 1 89 ? -1.571 6.767 10.416 1.00 98.25 89 ILE A O 1
ATOM 732 N N . GLU A 1 90 ? 0.057 8.275 10.089 1.00 98.38 90 GLU A N 1
ATOM 733 C CA . GLU A 1 90 ? 0.016 8.825 11.449 1.00 98.38 90 GLU A CA 1
ATOM 734 C C . GLU A 1 90 ? -1.376 9.361 11.810 1.00 98.38 90 GLU A C 1
ATOM 736 O O . GLU A 1 90 ? -1.874 9.111 12.909 1.00 98.38 90 GLU A O 1
ATOM 741 N N . GLN A 1 91 ? -2.031 10.059 10.877 1.00 97.94 91 GLN A N 1
ATOM 742 C CA . GLN A 1 91 ? -3.392 10.562 11.053 1.00 97.94 91 GLN A CA 1
ATOM 743 C C . GLN A 1 91 ? -4.402 9.424 11.219 1.00 97.94 91 GLN A C 1
ATOM 745 O O . GLN A 1 91 ? -5.174 9.440 12.175 1.00 97.94 91 GLN A O 1
ATOM 750 N N . LEU A 1 92 ? -4.379 8.418 10.340 1.00 97.56 92 LEU A N 1
ATOM 751 C CA . LEU A 1 92 ? -5.252 7.245 10.440 1.00 97.56 92 LEU A CA 1
ATOM 752 C C . LEU A 1 92 ? -5.070 6.523 11.783 1.00 97.56 92 LEU A C 1
ATOM 754 O O . LEU A 1 92 ? -6.056 6.279 12.484 1.00 97.56 92 LEU A O 1
ATOM 758 N N . CYS A 1 93 ? -3.823 6.244 12.173 1.00 98.06 93 CYS A N 1
ATOM 759 C CA . CYS A 1 93 ? -3.506 5.591 13.442 1.00 98.06 93 CYS A CA 1
ATOM 760 C C . CYS A 1 93 ? -4.011 6.389 14.639 1.00 98.06 93 CYS A C 1
ATOM 762 O O . CYS A 1 93 ? -4.711 5.846 15.493 1.00 98.06 93 CYS A O 1
ATOM 764 N N . LYS A 1 94 ? -3.723 7.692 14.677 1.00 97.81 94 LYS A N 1
ATOM 765 C CA . LYS A 1 94 ? -4.138 8.558 15.781 1.00 97.81 94 LYS A CA 1
ATOM 766 C C . LYS A 1 94 ? -5.659 8.685 15.881 1.00 97.81 94 LYS A C 1
ATOM 768 O O . LYS A 1 94 ? -6.193 8.657 16.985 1.00 97.81 94 LYS A O 1
ATOM 773 N N . THR A 1 95 ? -6.355 8.840 14.756 1.00 97.44 95 THR A N 1
ATOM 774 C CA . THR A 1 95 ? -7.804 9.084 14.741 1.00 97.44 95 THR A CA 1
ATOM 775 C C . THR A 1 95 ? -8.611 7.836 15.087 1.00 97.44 95 THR A C 1
ATOM 777 O O . THR A 1 95 ? -9.596 7.943 15.815 1.00 97.44 95 THR A O 1
ATOM 780 N N . TYR A 1 96 ? -8.211 6.663 14.591 1.00 96.62 96 TYR A N 1
ATOM 781 C CA . TYR A 1 96 ? -9.004 5.433 14.726 1.00 96.62 96 TYR A CA 1
ATOM 782 C C . TYR A 1 96 ? -8.399 4.407 15.692 1.00 96.62 96 TYR A C 1
ATOM 784 O O . TYR A 1 96 ? -8.981 3.347 15.913 1.00 96.62 96 TYR A O 1
ATOM 792 N N . GLY A 1 97 ? -7.249 4.714 16.299 1.00 96.62 97 GLY A N 1
ATOM 793 C CA . GLY A 1 97 ? -6.554 3.812 17.217 1.00 96.62 97 GLY A CA 1
ATOM 794 C C . GLY A 1 97 ? -5.986 2.570 16.530 1.00 96.62 97 GLY A C 1
ATOM 795 O O . GLY A 1 97 ? -5.871 1.532 17.177 1.00 96.62 97 GLY A O 1
ATOM 796 N N . ILE A 1 98 ? -5.680 2.657 15.232 1.00 97.62 98 ILE A N 1
ATOM 797 C CA . ILE A 1 98 ? -5.000 1.598 14.469 1.00 97.62 98 ILE A CA 1
ATOM 798 C C . ILE A 1 98 ? -3.583 1.442 15.035 1.00 97.62 98 ILE A C 1
ATOM 800 O O . ILE A 1 98 ? -2.928 2.441 15.337 1.00 97.62 98 ILE A O 1
ATOM 804 N N . LYS A 1 99 ? -3.118 0.199 15.194 1.00 97.50 99 LYS A N 1
ATOM 805 C CA . LYS A 1 99 ? -1.801 -0.108 15.776 1.00 97.50 99 LYS A CA 1
ATOM 806 C C . LYS A 1 99 ? -0.675 0.407 14.884 1.00 97.50 99 LYS A C 1
ATOM 808 O O . LYS A 1 99 ? 0.203 1.129 15.341 1.00 97.50 99 LYS A O 1
ATOM 813 N N . GLU A 1 100 ? -0.721 0.038 13.612 1.00 97.69 100 GLU A N 1
ATOM 814 C CA . GLU A 1 100 ? 0.197 0.498 12.576 1.00 97.69 100 GLU A CA 1
ATOM 815 C C . GLU A 1 100 ? -0.411 0.254 11.189 1.00 97.69 100 GLU A C 1
ATOM 817 O O . GLU A 1 100 ? -1.313 -0.571 11.028 1.00 97.69 100 GLU A O 1
ATOM 822 N N . VAL A 1 101 ? 0.092 0.966 10.178 1.00 97.56 101 VAL A N 1
ATOM 823 C CA . VAL A 1 101 ? -0.237 0.702 8.774 1.00 97.56 101 VAL A CA 1
ATOM 824 C C . VAL A 1 101 ? 1.040 0.315 8.043 1.00 97.56 101 VAL A C 1
ATOM 826 O O . VAL A 1 101 ? 1.991 1.094 7.979 1.00 97.56 101 VAL A O 1
ATOM 829 N N . LYS A 1 102 ? 1.043 -0.888 7.480 1.00 95.56 102 LYS A N 1
ATOM 830 C CA . LYS A 1 102 ? 2.091 -1.431 6.621 1.00 95.56 102 LYS A CA 1
ATOM 831 C C . LYS A 1 102 ? 1.633 -1.397 5.171 1.00 95.56 102 LYS A C 1
ATOM 833 O O . LYS A 1 102 ? 0.439 -1.381 4.876 1.00 95.56 102 LYS A O 1
ATOM 838 N N . TYR A 1 103 ? 2.590 -1.398 4.260 1.00 94.94 103 TYR A N 1
ATOM 839 C CA . TYR A 1 103 ? 2.319 -1.517 2.837 1.00 94.94 103 TYR A CA 1
ATOM 840 C C . TYR A 1 103 ? 3.411 -2.333 2.154 1.00 94.94 103 TYR A C 1
ATOM 842 O O . TYR A 1 103 ? 4.558 -2.339 2.599 1.00 94.94 103 TYR A O 1
ATOM 850 N N . ASP A 1 104 ? 3.036 -3.025 1.085 1.00 86.50 104 ASP A N 1
ATOM 851 C CA . ASP A 1 104 ? 3.949 -3.824 0.272 1.00 86.50 104 ASP A CA 1
ATOM 852 C C . ASP A 1 104 ? 4.898 -2.921 -0.543 1.00 86.50 104 ASP A C 1
ATOM 854 O O . ASP A 1 104 ? 4.468 -1.984 -1.226 1.00 86.50 104 ASP A O 1
ATOM 858 N N . SER A 1 105 ? 6.202 -3.206 -0.463 1.00 70.50 105 SER A N 1
ATOM 859 C CA . SER A 1 105 ? 7.272 -2.489 -1.166 1.00 70.50 105 SER A CA 1
ATOM 860 C C . SER A 1 105 ? 7.283 -2.737 -2.678 1.00 70.50 105 SER A C 1
ATOM 862 O O . SER A 1 105 ? 7.953 -2.001 -3.403 1.00 70.50 105 SER A O 1
ATOM 864 N N . GLY A 1 106 ? 6.518 -3.719 -3.171 1.00 83.62 106 GLY A N 1
ATOM 865 C CA . GLY A 1 106 ? 6.291 -3.952 -4.598 1.00 83.62 106 GLY A CA 1
ATOM 866 C C . GLY A 1 106 ? 5.478 -2.851 -5.291 1.00 83.62 106 GLY A C 1
ATOM 867 O O . GLY A 1 106 ? 5.454 -2.781 -6.521 1.00 83.62 106 GLY A O 1
ATOM 868 N N . TRP A 1 107 ? 4.836 -1.957 -4.533 1.00 85.75 107 TRP A N 1
ATOM 869 C CA . TRP A 1 107 ? 4.036 -0.864 -5.078 1.00 85.75 107 TRP A CA 1
ATOM 870 C C . TRP A 1 107 ? 4.769 0.479 -5.093 1.00 85.75 107 TRP A C 1
ATOM 872 O O . TRP A 1 107 ? 5.433 0.883 -4.142 1.00 85.75 107 TRP A O 1
ATOM 882 N N . ASN A 1 108 ? 4.564 1.244 -6.170 1.00 90.25 108 ASN A N 1
ATOM 883 C CA . ASN A 1 108 ? 4.998 2.639 -6.237 1.00 90.25 108 ASN A CA 1
ATOM 884 C C . ASN A 1 108 ? 4.356 3.458 -5.101 1.00 90.25 108 ASN A C 1
ATOM 886 O O . ASN A 1 108 ? 3.144 3.391 -4.886 1.00 90.25 108 ASN A O 1
ATOM 890 N N . ILE A 1 109 ? 5.149 4.302 -4.433 1.00 93.44 109 ILE A N 1
ATOM 891 C CA . ILE A 1 109 ? 4.709 5.150 -3.314 1.00 93.44 109 ILE A CA 1
ATOM 892 C C . ILE A 1 109 ? 3.494 6.038 -3.649 1.00 93.44 109 ILE A C 1
ATOM 894 O O . ILE A 1 109 ? 2.699 6.371 -2.773 1.00 93.44 109 ILE A O 1
ATOM 898 N N . SER A 1 110 ? 3.297 6.381 -4.923 1.00 93.12 110 SER A N 1
ATOM 899 C CA . SER A 1 110 ? 2.132 7.133 -5.400 1.00 93.12 110 SER A CA 1
ATOM 900 C C . SER A 1 110 ? 0.836 6.321 -5.318 1.00 93.12 110 SER A C 1
ATOM 902 O O . SER A 1 110 ? -0.201 6.876 -4.955 1.00 93.12 110 SER A O 1
ATOM 904 N N . HIS A 1 111 ? 0.889 5.014 -5.601 1.00 93.25 111 HIS A N 1
ATOM 905 C CA . HIS A 1 111 ? -0.247 4.106 -5.413 1.00 93.25 111 HIS A CA 1
ATOM 906 C C . HIS A 1 111 ? -0.562 3.941 -3.928 1.00 93.25 111 HIS A C 1
ATOM 908 O O . HIS A 1 111 ? -1.724 4.040 -3.542 1.00 93.25 111 HIS A O 1
ATOM 914 N N . ILE A 1 112 ? 0.470 3.805 -3.088 1.00 95.38 112 ILE A N 1
ATOM 915 C CA . ILE A 1 112 ? 0.304 3.759 -1.630 1.00 95.38 112 ILE A CA 1
ATOM 916 C C . ILE A 1 112 ? -0.370 5.036 -1.120 1.00 95.38 112 ILE A C 1
ATOM 918 O O . ILE A 1 112 ? -1.343 4.961 -0.370 1.00 95.38 112 ILE A O 1
ATOM 922 N N . ARG A 1 113 ? 0.070 6.216 -1.580 1.00 96.00 113 ARG A N 1
ATOM 923 C CA . ARG A 1 113 ? -0.591 7.487 -1.251 1.00 96.00 113 ARG A CA 1
ATOM 924 C C . ARG A 1 113 ? -2.062 7.480 -1.669 1.00 96.00 113 ARG A C 1
ATOM 926 O O . ARG A 1 113 ? -2.910 7.856 -0.866 1.00 96.00 113 ARG A O 1
ATOM 933 N N . GLY A 1 114 ? -2.370 7.060 -2.897 1.00 95.12 114 GLY A N 1
ATOM 934 C CA . GLY A 1 114 ? -3.745 7.009 -3.405 1.00 95.12 114 GLY A CA 1
ATOM 935 C C . GLY A 1 114 ? -4.648 6.066 -2.602 1.00 95.12 114 GLY A C 1
ATOM 936 O O . GLY A 1 114 ? -5.779 6.425 -2.262 1.00 95.12 114 GLY A O 1
ATOM 937 N N . ALA A 1 115 ? -4.131 4.895 -2.224 1.00 95.44 115 ALA A N 1
ATOM 938 C CA . ALA A 1 115 ? -4.828 3.943 -1.366 1.00 95.44 115 ALA A CA 1
ATOM 939 C C . ALA A 1 115 ? -5.090 4.530 0.031 1.00 95.44 115 ALA A C 1
ATOM 941 O O . ALA A 1 115 ? -6.220 4.486 0.514 1.00 95.44 115 ALA A O 1
ATOM 942 N N . LEU A 1 116 ? -4.091 5.171 0.646 1.00 96.94 116 LEU A N 1
ATOM 943 C CA . LEU A 1 116 ? -4.238 5.833 1.947 1.00 96.94 116 LEU A CA 1
ATOM 944 C C . LEU A 1 116 ? -5.228 7.001 1.911 1.00 96.94 116 LEU A C 1
ATOM 946 O O . LEU A 1 116 ? -6.027 7.146 2.831 1.00 96.94 116 LEU A O 1
ATOM 950 N N . GLN A 1 117 ? -5.220 7.815 0.853 1.00 97.06 117 GLN A N 1
ATOM 951 C CA . GLN A 1 117 ? -6.207 8.886 0.664 1.00 97.06 117 GLN A CA 1
ATOM 952 C C . GLN A 1 117 ? -7.625 8.319 0.540 1.00 97.06 117 GLN A C 1
ATOM 954 O O . GLN A 1 117 ? -8.565 8.843 1.139 1.00 97.06 117 GLN A O 1
ATOM 959 N N . SER A 1 118 ? -7.772 7.217 -0.196 1.00 96.38 118 SER A N 1
ATOM 960 C CA . SER A 1 118 ? -9.047 6.516 -0.349 1.00 96.38 118 SER A CA 1
ATOM 961 C C . SER A 1 118 ? -9.532 5.927 0.975 1.00 96.38 118 SER A C 1
ATOM 963 O O . SER A 1 118 ? -10.705 6.088 1.316 1.00 96.38 118 SER A O 1
ATOM 965 N N . LEU A 1 119 ? -8.629 5.316 1.748 1.00 96.56 119 LEU A N 1
ATOM 966 C CA . LEU A 1 119 ? -8.902 4.786 3.082 1.00 96.56 119 LEU A CA 1
ATOM 967 C C . LEU A 1 119 ? -9.298 5.906 4.050 1.00 96.56 119 LEU A C 1
ATOM 969 O O . LEU A 1 119 ? -10.327 5.795 4.705 1.00 96.56 119 LEU A O 1
ATOM 973 N N . ALA A 1 120 ? -8.552 7.011 4.092 1.00 96.56 120 ALA A N 1
ATOM 974 C CA . ALA A 1 120 ? -8.861 8.166 4.933 1.00 96.56 120 ALA A CA 1
ATOM 975 C C . ALA A 1 120 ? -10.227 8.781 4.594 1.00 96.56 120 ALA A C 1
ATOM 977 O O . ALA A 1 120 ? -11.020 9.061 5.494 1.00 96.56 120 ALA A O 1
ATOM 978 N N . SER A 1 121 ? -10.532 8.931 3.301 1.00 96.56 121 SER A N 1
ATOM 979 C CA . SER A 1 121 ? -11.836 9.413 2.838 1.00 96.56 121 SER A CA 1
ATOM 980 C C . SER A 1 121 ? -12.974 8.456 3.195 1.00 96.56 121 SER A C 1
ATOM 982 O O . SER A 1 121 ? -14.054 8.915 3.552 1.00 96.56 121 SER A O 1
ATOM 984 N N . MET A 1 122 ? -12.773 7.144 3.074 1.00 96.19 122 MET A N 1
ATOM 985 C CA . MET A 1 122 ? -13.782 6.151 3.449 1.00 96.19 122 MET A CA 1
ATOM 986 C C . MET A 1 122 ? -13.992 6.130 4.967 1.00 96.19 122 MET A C 1
ATOM 988 O O . MET A 1 122 ? -15.127 6.072 5.440 1.00 96.19 122 MET A O 1
ATOM 992 N N . ALA A 1 123 ? -12.904 6.200 5.731 1.00 95.88 123 ALA A N 1
ATOM 993 C CA . ALA A 1 123 ? -12.932 6.156 7.182 1.00 95.88 123 ALA A CA 1
ATOM 994 C C . ALA A 1 123 ? -13.688 7.354 7.770 1.00 95.88 123 ALA A C 1
ATOM 996 O O . ALA A 1 123 ? -14.513 7.166 8.661 1.00 95.88 123 ALA A O 1
ATOM 997 N N . SER A 1 124 ? -13.492 8.558 7.215 1.00 96.31 124 SER A N 1
ATOM 998 C CA . SER A 1 124 ? -14.212 9.759 7.659 1.00 96.31 124 SER A CA 1
ATOM 999 C C . SER A 1 124 ? -15.708 9.725 7.331 1.00 96.31 124 SER A C 1
ATOM 1001 O O . SER A 1 124 ? -16.519 10.249 8.091 1.00 96.31 124 SER A O 1
ATOM 1003 N N . GLN A 1 125 ? -16.096 9.074 6.230 1.00 96.31 125 GLN A N 1
ATOM 1004 C CA . GLN A 1 125 ? -17.501 8.886 5.846 1.00 96.31 125 GLN A CA 1
ATOM 1005 C C . GLN A 1 125 ? -18.200 7.796 6.672 1.00 96.31 125 GLN A C 1
ATOM 1007 O O . GLN A 1 125 ? -19.422 7.810 6.834 1.00 96.31 125 GLN A O 1
ATOM 1012 N N . HIS A 1 126 ? -17.437 6.839 7.203 1.00 95.06 126 HIS A N 1
ATOM 1013 C CA . HIS A 1 126 ? -17.960 5.650 7.872 1.00 95.06 126 HIS A CA 1
ATOM 1014 C C . HIS A 1 126 ? -17.362 5.431 9.266 1.00 95.06 126 HIS A C 1
ATOM 1016 O O . HIS A 1 126 ? -17.154 4.289 9.683 1.00 95.06 126 HIS A O 1
ATOM 1022 N N . THR A 1 127 ? -17.174 6.513 10.027 1.00 94.06 127 THR A N 1
ATOM 1023 C CA . THR A 1 127 ? -16.567 6.518 11.372 1.00 94.06 127 THR A CA 1
ATOM 1024 C C . THR A 1 127 ? -17.167 5.472 12.313 1.00 94.06 127 THR A C 1
ATOM 1026 O O . THR A 1 127 ? -16.440 4.834 13.070 1.00 94.06 127 THR A O 1
ATOM 1029 N N . LYS A 1 128 ? -18.481 5.220 12.216 1.00 94.00 128 LYS A N 1
ATOM 1030 C CA . LYS A 1 128 ? -19.199 4.225 13.035 1.00 94.00 128 LYS A CA 1
ATOM 1031 C C . LYS A 1 128 ? -18.644 2.798 12.931 1.00 94.00 128 LYS A C 1
ATOM 1033 O O . LYS A 1 128 ? -18.835 2.012 13.849 1.00 94.00 128 LYS A O 1
ATOM 1038 N N . HIS A 1 129 ? -17.985 2.457 11.824 1.00 93.81 129 HIS A N 1
ATOM 1039 C CA . HIS A 1 129 ? -17.395 1.135 11.598 1.00 93.81 129 HIS A CA 1
ATOM 1040 C C . HIS A 1 129 ? -15.887 1.102 11.859 1.00 93.81 129 HIS A C 1
ATOM 1042 O O . HIS A 1 129 ? -15.313 0.023 11.958 1.00 93.81 129 HIS A O 1
ATOM 1048 N N . MET A 1 130 ? -15.232 2.259 11.996 1.00 94.31 130 MET A N 1
ATOM 1049 C CA . MET A 1 130 ? -13.776 2.325 12.153 1.00 94.31 130 MET A CA 1
ATOM 1050 C C . MET A 1 130 ? -13.299 1.841 13.525 1.00 94.31 130 MET A C 1
ATOM 1052 O O . MET A 1 130 ? -12.132 1.497 13.672 1.00 94.31 130 MET A O 1
ATOM 1056 N N . GLY A 1 131 ? -14.202 1.720 14.506 1.00 92.50 131 GLY A N 1
ATOM 1057 C CA 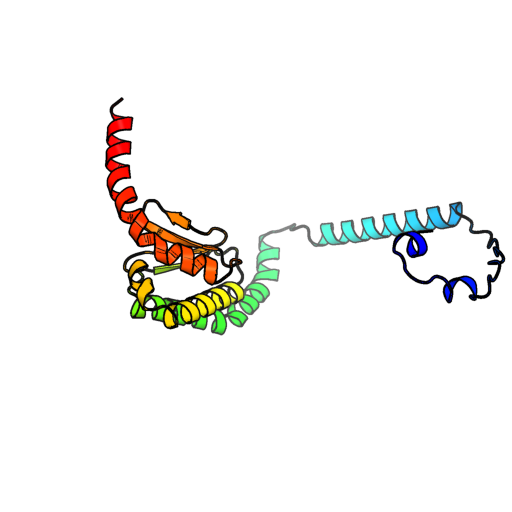. GLY A 1 131 ? -13.907 1.052 15.777 1.00 92.50 131 GLY A CA 1
ATOM 1058 C C . GLY A 1 131 ? -13.421 -0.392 15.599 1.00 92.50 131 GLY A C 1
ATOM 1059 O O . GLY A 1 131 ? -12.612 -0.854 16.398 1.00 92.50 131 GLY A O 1
ATOM 1060 N N . ASN A 1 132 ? -13.821 -1.062 14.512 1.00 93.31 132 ASN A N 1
ATOM 1061 C CA . ASN A 1 132 ? -13.376 -2.419 14.193 1.00 93.31 132 ASN A CA 1
ATOM 1062 C C . ASN A 1 132 ? -11.882 -2.495 13.830 1.00 93.31 132 ASN A C 1
ATOM 1064 O O . ASN A 1 132 ? -11.314 -3.579 13.863 1.00 93.31 132 ASN A O 1
ATOM 1068 N N . LEU A 1 133 ? -11.239 -1.368 13.504 1.00 94.69 133 LEU A N 1
ATOM 1069 C CA . LEU A 1 133 ? -9.813 -1.293 13.164 1.00 94.69 133 LEU A CA 1
ATOM 1070 C C . LEU A 1 133 ? -8.912 -0.992 14.371 1.00 94.69 133 LEU A C 1
ATOM 1072 O O . LEU A 1 133 ? -7.685 -0.977 14.248 1.00 94.69 133 LEU A O 1
ATOM 1076 N N . LYS A 1 134 ? -9.502 -0.724 15.539 1.00 94.94 134 LYS A N 1
ATOM 1077 C CA . LYS A 1 134 ? -8.755 -0.356 16.740 1.00 94.94 134 LYS A CA 1
ATOM 1078 C C . LYS A 1 134 ? -7.829 -1.498 17.169 1.00 94.94 134 LYS A C 1
ATOM 1080 O O . LYS A 1 134 ? -8.244 -2.649 17.218 1.00 94.94 134 LYS A O 1
ATOM 1085 N N . ALA A 1 135 ? -6.593 -1.150 17.522 1.00 94.75 135 ALA A N 1
ATOM 1086 C CA . ALA A 1 135 ? -5.528 -2.052 17.961 1.00 94.75 135 ALA A CA 1
ATOM 1087 C C . ALA A 1 135 ? -5.084 -3.122 16.939 1.00 94.75 135 ALA A C 1
ATOM 1089 O O . ALA A 1 135 ? -4.309 -4.005 17.298 1.00 94.75 135 ALA A O 1
ATOM 1090 N N . ARG A 1 136 ? -5.492 -3.009 15.668 1.00 94.81 136 ARG A N 1
ATOM 1091 C CA . ARG A 1 136 ? -5.075 -3.907 14.576 1.00 94.81 136 ARG A CA 1
ATOM 1092 C C . ARG A 1 136 ? -4.012 -3.271 13.699 1.00 94.81 136 ARG A C 1
ATOM 1094 O O . ARG A 1 136 ? -3.961 -2.044 13.582 1.00 94.81 136 ARG A O 1
ATOM 1101 N N . THR A 1 137 ? -3.194 -4.094 13.056 1.00 97.00 137 THR A N 1
A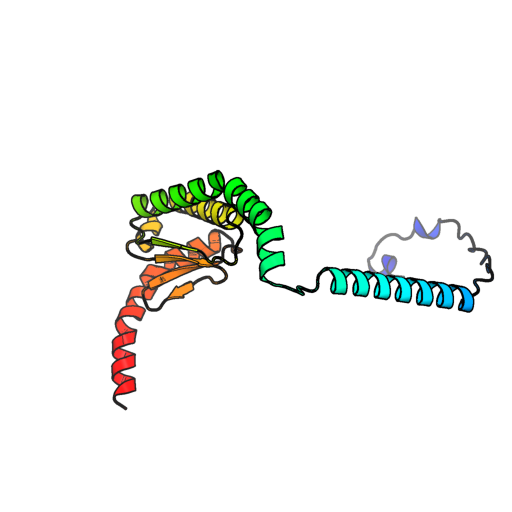TOM 1102 C CA . THR A 1 137 ? -2.372 -3.662 11.924 1.00 97.00 137 THR A CA 1
ATOM 1103 C C . THR A 1 137 ? -3.228 -3.637 10.667 1.00 97.00 137 THR A C 1
ATOM 1105 O O . THR A 1 137 ? -4.027 -4.543 10.434 1.00 97.00 137 THR A O 1
ATOM 1108 N N . ILE A 1 138 ? -3.045 -2.617 9.832 1.00 97.00 138 ILE A N 1
ATOM 1109 C CA . ILE A 1 138 ? -3.583 -2.609 8.469 1.00 97.00 138 ILE A CA 1
ATOM 1110 C C . ILE A 1 138 ? -2.435 -2.829 7.494 1.00 97.00 138 ILE A C 1
ATOM 1112 O O . ILE A 1 138 ? -1.429 -2.130 7.573 1.00 97.00 138 ILE A O 1
ATOM 1116 N N . ALA A 1 139 ? -2.583 -3.758 6.557 1.00 95.75 139 ALA A N 1
ATOM 1117 C CA . ALA A 1 139 ? -1.615 -4.011 5.500 1.00 95.75 139 ALA A CA 1
ATOM 1118 C C . ALA A 1 139 ? -2.217 -3.682 4.127 1.00 95.75 139 ALA A C 1
ATOM 1120 O O . ALA A 1 139 ? -3.183 -4.303 3.693 1.00 95.75 139 ALA A O 1
ATOM 1121 N N . LEU A 1 140 ? -1.632 -2.707 3.433 1.00 95.75 140 LEU A N 1
ATOM 1122 C CA . LEU A 1 140 ? -1.963 -2.381 2.046 1.00 95.75 140 LEU A CA 1
ATOM 1123 C C . LEU A 1 140 ? -1.129 -3.257 1.103 1.00 95.75 140 LEU A C 1
ATOM 1125 O O . LEU A 1 140 ? 0.095 -3.128 1.058 1.00 95.75 140 LEU A O 1
ATOM 1129 N N . GLY A 1 141 ? -1.772 -4.142 0.347 1.00 92.94 141 GLY A N 1
ATOM 1130 C CA . GLY A 1 141 ? -1.070 -5.134 -0.470 1.00 92.94 141 GLY A CA 1
ATOM 1131 C C . GLY A 1 141 ? -1.867 -5.592 -1.684 1.00 92.94 141 GLY A C 1
ATOM 1132 O O . GLY A 1 141 ? -2.586 -4.805 -2.292 1.00 92.94 141 GLY A O 1
ATOM 1133 N N . GLN A 1 142 ? -1.703 -6.863 -2.053 1.00 91.50 142 GLN A N 1
ATOM 1134 C CA . GLN A 1 142 ? -2.387 -7.502 -3.188 1.00 91.50 142 GLN A CA 1
ATOM 1135 C C . GLN A 1 142 ? -3.598 -8.355 -2.774 1.00 91.50 142 GLN A C 1
ATOM 1137 O O . GLN A 1 142 ? -4.272 -8.926 -3.624 1.00 91.50 142 GLN A O 1
ATOM 1142 N N . PHE A 1 143 ? -3.864 -8.466 -1.473 1.00 90.44 143 PHE A N 1
ATOM 1143 C CA . PHE A 1 143 ? -4.890 -9.339 -0.909 1.00 90.44 143 PHE A CA 1
ATOM 1144 C C . PHE A 1 143 ? -5.821 -8.558 0.021 1.00 90.44 143 PHE A C 1
ATOM 1146 O O . PHE A 1 143 ? -5.376 -7.636 0.706 1.00 90.44 143 PHE A O 1
ATOM 1153 N N . THR A 1 144 ? -7.092 -8.962 0.056 1.00 94.12 144 THR A N 1
ATOM 1154 C CA . THR A 1 144 ? -8.120 -8.420 0.950 1.00 94.12 144 THR A CA 1
ATOM 1155 C C . THR A 1 144 ? -8.610 -9.520 1.887 1.00 94.12 144 THR A C 1
ATOM 1157 O O . THR A 1 144 ? -9.082 -10.555 1.422 1.00 94.12 144 THR A O 1
ATOM 1160 N N . GLY A 1 145 ? -8.520 -9.302 3.199 1.00 93.12 145 GLY A N 1
ATOM 1161 C CA . GLY A 1 145 ? -8.959 -10.274 4.202 1.00 93.12 145 GLY A CA 1
ATOM 1162 C C . GLY A 1 145 ? -8.485 -9.948 5.617 1.00 93.12 145 GLY A C 1
ATOM 1163 O O . GLY A 1 145 ? -7.972 -8.859 5.872 1.00 93.12 145 GLY A O 1
ATOM 1164 N N . VAL A 1 146 ? -8.657 -10.895 6.539 1.00 92.31 146 VAL A N 1
ATOM 1165 C CA . VAL A 1 146 ? -8.236 -10.780 7.945 1.00 92.31 146 VAL A CA 1
ATOM 1166 C C . VAL A 1 146 ? -7.273 -11.923 8.271 1.00 92.31 146 VAL A C 1
ATOM 1168 O O . VAL A 1 146 ? -7.499 -13.053 7.841 1.00 92.31 146 VAL A O 1
ATOM 1171 N N . SER A 1 147 ? -6.178 -11.646 8.983 1.00 90.31 147 SER A N 1
ATOM 1172 C CA . SER A 1 147 ? -5.292 -12.703 9.492 1.00 90.31 147 SER A CA 1
ATOM 1173 C C . SER A 1 147 ? -5.852 -13.367 10.750 1.00 90.31 147 SER A C 1
ATOM 1175 O O . SER A 1 147 ? -6.779 -12.867 11.383 1.00 90.31 147 SER A O 1
ATOM 1177 N N . LEU A 1 148 ? -5.226 -14.472 11.163 1.00 84.56 148 LEU A N 1
ATOM 1178 C CA . LEU A 1 148 ? -5.541 -15.150 12.426 1.00 84.56 148 LEU A CA 1
ATOM 1179 C C . LEU A 1 148 ? -5.298 -14.265 13.661 1.00 84.56 148 LEU A C 1
ATOM 1181 O O . LEU A 1 148 ? -5.985 -14.402 14.667 1.00 84.56 148 LEU A O 1
ATOM 1185 N N . ASP A 1 149 ? -4.369 -13.315 13.561 1.00 83.69 149 ASP A N 1
ATOM 1186 C CA . ASP A 1 149 ? -4.099 -12.322 14.608 1.00 83.69 149 ASP A CA 1
ATOM 1187 C C . ASP A 1 149 ? -5.084 -11.142 14.573 1.00 83.69 149 ASP A C 1
ATOM 1189 O O . ASP A 1 149 ? -5.003 -10.218 15.385 1.00 83.69 149 ASP A O 1
ATOM 1193 N N . GLY A 1 150 ? -6.013 -11.146 13.613 1.00 88.00 150 GLY A N 1
ATOM 1194 C CA . GLY A 1 150 ? -6.987 -10.087 13.428 1.00 88.00 150 GLY A CA 1
ATOM 1195 C C . GLY A 1 150 ? -6.465 -8.878 12.650 1.00 88.00 150 GLY A C 1
ATOM 1196 O O . GLY A 1 150 ? -7.149 -7.856 12.626 1.00 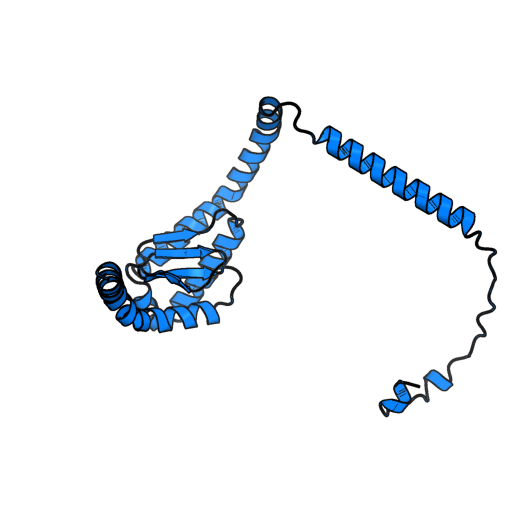88.00 150 GLY A O 1
ATOM 1197 N N . ASP A 1 151 ? -5.295 -8.949 12.014 1.00 92.88 151 ASP A N 1
ATOM 1198 C CA . ASP A 1 151 ? -4.790 -7.861 11.172 1.00 92.88 151 ASP A CA 1
ATOM 1199 C C . ASP A 1 151 ? -5.569 -7.788 9.854 1.00 92.88 151 ASP A C 1
ATOM 1201 O O . ASP A 1 151 ? -5.956 -8.806 9.281 1.00 92.88 151 ASP A O 1
ATOM 1205 N N . VAL A 1 152 ? -5.804 -6.573 9.360 1.00 95.19 152 VAL A N 1
ATOM 1206 C CA . VAL A 1 152 ? -6.659 -6.328 8.191 1.00 95.19 152 VAL A CA 1
ATOM 1207 C C . VAL A 1 152 ? -5.802 -6.069 6.961 1.00 95.19 152 VAL A C 1
ATOM 1209 O O . VAL A 1 152 ? -5.048 -5.100 6.902 1.00 95.19 152 VAL A O 1
ATOM 1212 N N . PHE A 1 153 ? -5.964 -6.905 5.946 1.00 95.50 153 PHE A N 1
ATOM 1213 C CA . PHE A 1 153 ? -5.314 -6.778 4.650 1.00 95.50 153 PHE A CA 1
ATOM 1214 C C . PHE A 1 153 ? -6.287 -6.136 3.670 1.00 95.50 153 PHE A C 1
ATOM 1216 O O . PHE A 1 153 ? -7.440 -6.554 3.571 1.00 95.50 153 PHE A O 1
ATOM 1223 N N . LEU A 1 154 ? -5.827 -5.108 2.962 1.00 96.00 154 LEU A N 1
ATOM 1224 C CA . LEU A 1 154 ? -6.593 -4.407 1.939 1.00 96.00 154 LEU A CA 1
ATOM 1225 C C . LEU A 1 154 ? -5.807 -4.436 0.630 1.00 96.00 154 LEU A C 1
ATOM 1227 O O . LEU A 1 154 ? -4.704 -3.883 0.542 1.00 96.00 154 LEU A O 1
ATOM 1231 N N . ASN A 1 155 ? -6.388 -5.043 -0.401 1.00 94.88 155 ASN A N 1
ATOM 1232 C CA . ASN A 1 155 ? -5.830 -4.990 -1.739 1.00 94.88 155 ASN A CA 1
ATOM 1233 C C . ASN A 1 155 ? -5.971 -3.566 -2.273 1.00 94.88 155 ASN A C 1
ATOM 1235 O O . ASN A 1 155 ? -7.078 -3.030 -2.344 1.00 94.88 155 ASN A O 1
ATOM 1239 N N . ILE A 1 156 ? -4.862 -2.952 -2.675 1.00 92.31 156 ILE A N 1
ATOM 1240 C CA . ILE A 1 156 ? -4.851 -1.551 -3.105 1.00 92.31 156 ILE A CA 1
ATOM 1241 C C . ILE A 1 156 ? -5.580 -1.302 -4.432 1.00 92.31 156 ILE A C 1
ATOM 1243 O O . ILE A 1 156 ? -5.852 -0.150 -4.765 1.00 92.31 156 ILE A O 1
ATOM 1247 N N . ILE A 1 157 ? -5.855 -2.363 -5.195 1.00 90.19 157 ILE A N 1
ATOM 1248 C CA . ILE A 1 157 ? -6.567 -2.303 -6.479 1.00 90.19 157 ILE A CA 1
ATOM 1249 C C . ILE A 1 157 ? -8.087 -2.420 -6.270 1.00 90.19 157 ILE A C 1
ATOM 1251 O O . ILE A 1 157 ? -8.864 -2.044 -7.148 1.00 90.19 157 ILE A O 1
ATOM 1255 N N . ASP A 1 158 ? -8.525 -2.913 -5.109 1.00 90.62 158 ASP A N 1
ATOM 1256 C CA . ASP A 1 158 ? -9.945 -3.099 -4.828 1.00 90.62 158 ASP A CA 1
ATOM 1257 C C . ASP A 1 158 ? -10.675 -1.762 -4.642 1.00 90.62 158 ASP A C 1
ATOM 1259 O O . ASP A 1 158 ? -10.108 -0.701 -4.364 1.00 90.62 158 ASP A O 1
ATOM 1263 N N . VAL A 1 159 ? -11.998 -1.824 -4.771 1.00 88.19 159 VAL A N 1
ATOM 1264 C CA . VAL A 1 159 ? -12.871 -0.669 -4.567 1.00 88.19 159 VAL A CA 1
ATOM 1265 C C . VAL A 1 159 ? -13.166 -0.448 -3.083 1.00 88.19 159 VAL A C 1
ATOM 1267 O O . VAL A 1 159 ? -13.343 -1.388 -2.314 1.00 88.19 159 VAL A O 1
ATOM 1270 N N . ARG A 1 160 ? -13.343 0.819 -2.685 1.00 91.00 160 ARG A N 1
ATOM 1271 C CA . ARG A 1 160 ? -13.639 1.224 -1.291 1.00 91.00 160 ARG A CA 1
ATOM 1272 C C . ARG A 1 160 ? -14.805 0.460 -0.647 1.00 91.00 160 ARG A C 1
ATOM 1274 O O . ARG A 1 160 ? -14.790 0.212 0.553 1.00 91.00 160 ARG A O 1
ATOM 1281 N N . ASN A 1 161 ? -15.817 0.082 -1.428 1.00 91.69 161 ASN A N 1
ATOM 1282 C CA . ASN A 1 161 ? -16.964 -0.670 -0.913 1.00 91.69 161 ASN A CA 1
ATOM 1283 C C . ASN A 1 161 ? -16.585 -2.079 -0.441 1.00 91.69 161 ASN A C 1
ATOM 1285 O O . ASN A 1 161 ? -17.195 -2.573 0.509 1.00 91.69 161 ASN A O 1
ATOM 1289 N N . GLU A 1 162 ? -15.583 -2.698 -1.064 1.00 94.19 162 GLU A N 1
ATOM 1290 C CA . GLU A 1 162 ? -15.076 -4.007 -0.657 1.00 94.19 162 GLU A CA 1
ATOM 1291 C C . GLU A 1 162 ? -14.360 -3.891 0.689 1.00 94.19 162 GLU A C 1
ATOM 1293 O O . GLU A 1 162 ? -14.723 -4.568 1.652 1.00 94.19 162 GLU A O 1
ATOM 1298 N N . TRP A 1 163 ? -13.458 -2.911 0.817 1.00 96.12 163 TRP A N 1
ATOM 1299 C CA . TRP A 1 163 ? -12.778 -2.614 2.081 1.00 96.12 163 TRP A CA 1
ATOM 1300 C C . TRP A 1 163 ? -13.774 -2.337 3.207 1.00 96.12 163 TRP A C 1
ATOM 1302 O O . TRP A 1 163 ? -13.655 -2.880 4.301 1.00 96.12 163 TRP A O 1
ATOM 1312 N N . LEU A 1 164 ? -14.801 -1.525 2.947 1.00 95.62 164 LEU A N 1
ATOM 1313 C CA . LEU A 1 164 ? -15.829 -1.230 3.939 1.00 95.62 164 LEU A CA 1
ATOM 1314 C C . LEU A 1 164 ? -16.622 -2.481 4.345 1.00 95.62 164 LEU A C 1
ATOM 1316 O O . LEU A 1 164 ? -16.986 -2.624 5.513 1.00 95.62 164 LEU A O 1
ATOM 1320 N N . SER A 1 165 ? -16.924 -3.359 3.389 1.00 94.50 165 SER A N 1
ATOM 1321 C CA . SER A 1 165 ? -17.660 -4.601 3.638 1.00 94.50 165 SER A CA 1
ATOM 1322 C C . SER A 1 165 ? -16.857 -5.558 4.508 1.00 94.50 165 SER A C 1
ATOM 1324 O O . SER A 1 165 ? -17.425 -6.122 5.444 1.00 94.50 165 SER A O 1
ATOM 1326 N N . LEU A 1 166 ? -15.549 -5.666 4.265 1.00 94.62 166 LEU A N 1
ATOM 1327 C CA . LEU A 1 166 ? -14.625 -6.390 5.131 1.00 94.62 166 LEU A CA 1
ATOM 1328 C C . LEU A 1 166 ? -14.608 -5.779 6.535 1.00 94.62 166 LEU A C 1
ATOM 1330 O O . LEU A 1 166 ? -14.939 -6.458 7.501 1.00 94.62 166 LEU A O 1
ATOM 1334 N N . ILE A 1 167 ? -14.321 -4.477 6.653 1.00 94.81 167 ILE A N 1
ATOM 1335 C CA . ILE A 1 167 ? -14.173 -3.785 7.947 1.00 94.81 167 ILE A CA 1
ATOM 1336 C C . ILE A 1 167 ? -15.419 -3.943 8.820 1.00 94.81 167 ILE A C 1
ATOM 1338 O O . ILE A 1 167 ? -15.304 -4.132 10.028 1.00 94.81 167 ILE A O 1
ATOM 1342 N N . LYS A 1 168 ? -16.619 -3.907 8.231 1.00 93.25 168 LYS A N 1
ATOM 1343 C CA . LYS A 1 168 ? -17.881 -4.142 8.955 1.00 93.25 168 LYS A CA 1
ATOM 1344 C C . LYS A 1 168 ? -17.965 -5.531 9.593 1.00 93.25 168 LYS A C 1
ATOM 1346 O O . LYS A 1 168 ? -18.614 -5.657 10.627 1.00 93.25 168 LYS A O 1
ATOM 1351 N N . LYS A 1 169 ? -17.348 -6.539 8.975 1.00 89.56 169 LYS A N 1
ATOM 1352 C CA . LYS A 1 169 ? -17.399 -7.946 9.388 1.00 89.56 169 LYS A CA 1
ATOM 1353 C C . LYS A 1 169 ? -16.244 -8.356 10.297 1.00 89.56 169 LYS A C 1
ATOM 1355 O O . LYS A 1 169 ? -16.412 -9.317 11.031 1.00 89.56 169 LYS A O 1
ATOM 1360 N N . VAL A 1 170 ? -15.133 -7.613 10.319 1.00 85.81 170 VAL A N 1
ATOM 1361 C CA . VAL A 1 170 ? -13.943 -7.934 11.137 1.00 85.81 170 VAL A CA 1
ATOM 1362 C C . VAL A 1 170 ? -14.300 -8.281 12.590 1.00 85.81 170 VAL A C 1
ATOM 1364 O O . VAL A 1 170 ? -13.829 -9.280 13.114 1.00 85.81 170 VAL A O 1
ATOM 1367 N N . SER A 1 171 ? -15.189 -7.518 13.236 1.00 74.75 171 SER A N 1
ATOM 1368 C CA . SER A 1 171 ? -15.581 -7.786 14.630 1.00 74.75 171 SER A CA 1
ATOM 1369 C C . SER A 1 171 ? -16.432 -9.047 14.825 1.00 74.75 171 SER A C 1
ATOM 1371 O O . SER A 1 171 ? -16.520 -9.563 15.936 1.00 74.75 171 SER A O 1
ATOM 1373 N N . GLN A 1 172 ? -17.067 -9.556 13.767 1.00 70.88 172 GLN A N 1
ATOM 1374 C CA . GLN A 1 172 ? -17.796 -10.828 13.796 1.00 70.88 172 GLN A CA 1
ATOM 1375 C C . GLN A 1 172 ? -16.828 -12.015 13.757 1.00 70.88 172 GLN A C 1
ATOM 1377 O O . GLN A 1 172 ? -17.128 -13.068 14.317 1.00 70.88 172 GLN A O 1
ATOM 1382 N N . GLU A 1 173 ? -15.657 -11.835 13.143 1.00 66.69 173 GLU A N 1
ATOM 1383 C CA . GLU A 1 173 ? -14.630 -12.873 13.039 1.00 66.69 173 GLU A CA 1
ATOM 1384 C C . GLU A 1 173 ? -13.820 -13.031 14.333 1.00 66.69 173 GLU A C 1
ATOM 1386 O O . GLU A 1 173 ? -13.329 -14.122 14.608 1.00 66.69 173 GLU A O 1
ATOM 1391 N N . ASP A 1 174 ? -13.787 -12.016 15.203 1.00 71.06 174 ASP A N 1
ATOM 1392 C CA . ASP A 1 174 ? -13.099 -12.084 16.503 1.00 71.06 174 ASP A CA 1
ATOM 1393 C C . ASP A 1 174 ? -13.565 -13.249 17.384 1.00 71.06 174 ASP A C 1
ATOM 1395 O O . ASP A 1 174 ? -12.761 -13.863 18.083 1.00 71.06 174 ASP A O 1
ATOM 1399 N N . SER A 1 175 ? -14.857 -13.589 17.333 1.00 69.50 175 SER A N 1
ATOM 1400 C CA . SER A 1 175 ? -15.390 -14.730 18.090 1.00 69.50 175 SER A CA 1
ATOM 1401 C C . SER A 1 175 ? -14.820 -16.057 17.587 1.00 69.50 175 SER A C 1
ATOM 1403 O O . SER A 1 175 ? -14.560 -16.950 18.387 1.00 69.50 175 SER A O 1
ATOM 1405 N N . ALA A 1 176 ? -14.591 -16.180 16.276 1.00 67.81 176 ALA A N 1
ATOM 1406 C CA . ALA A 1 176 ? -13.962 -17.358 15.692 1.00 67.81 176 ALA A CA 1
ATOM 1407 C C . ALA A 1 176 ? -12.461 -17.403 16.017 1.00 67.81 176 ALA A C 1
ATOM 1409 O O . ALA A 1 176 ? -11.959 -18.462 16.386 1.00 67.81 176 ALA A O 1
ATOM 1410 N N . LEU A 1 177 ? -11.763 -16.260 15.967 1.00 72.12 177 LEU A N 1
ATOM 1411 C CA . LEU A 1 177 ? -10.328 -16.170 16.271 1.00 72.12 177 LEU A CA 1
ATOM 1412 C C . LEU A 1 177 ? -9.992 -16.612 17.707 1.00 72.12 177 LEU A C 1
ATOM 1414 O O . LEU A 1 177 ? -8.969 -17.255 17.925 1.00 72.12 177 LEU A O 1
ATOM 1418 N N . ILE A 1 178 ? -10.873 -16.351 18.681 1.00 76.12 178 ILE A N 1
ATOM 1419 C CA . ILE A 1 178 ? -10.704 -16.812 20.075 1.00 76.12 178 ILE A CA 1
ATOM 1420 C C . ILE A 1 178 ? -10.745 -18.348 20.194 1.00 76.12 178 ILE A C 1
ATOM 1422 O O . ILE A 1 178 ? -10.128 -18.922 21.097 1.00 76.12 178 ILE A O 1
ATOM 1426 N N . GLU A 1 179 ? -11.468 -19.032 19.306 1.00 78.19 179 GLU A N 1
ATOM 1427 C CA . GLU A 1 179 ? -11.635 -20.487 19.358 1.00 78.19 179 GLU A CA 1
ATOM 1428 C C . GLU A 1 179 ? -10.505 -21.245 18.639 1.00 78.19 179 GLU A C 1
ATOM 1430 O O . GLU A 1 179 ? -10.220 -22.389 18.996 1.00 78.19 179 GLU 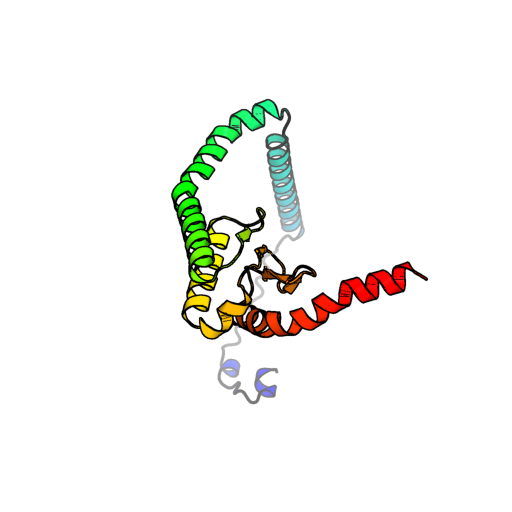A O 1
ATOM 1435 N N . ILE A 1 180 ? -9.806 -20.618 17.683 1.00 79.44 180 ILE A N 1
ATOM 1436 C CA . ILE A 1 180 ? -8.751 -21.266 16.878 1.00 79.44 180 ILE A CA 1
ATOM 1437 C C . ILE A 1 180 ? -7.638 -21.888 17.740 1.00 79.44 180 ILE A C 1
ATOM 1439 O O . ILE A 1 180 ? -7.390 -23.083 17.572 1.00 79.44 180 ILE A O 1
ATOM 1443 N N . PRO A 1 181 ? -7.038 -21.194 18.730 1.00 79.88 181 PRO A N 1
ATOM 1444 C CA . PRO A 1 181 ? -6.008 -21.801 19.578 1.00 79.88 181 PRO A CA 1
ATOM 1445 C C . PRO A 1 181 ? -6.510 -23.016 20.371 1.00 79.88 181 PRO A C 1
ATOM 1447 O O . PRO A 1 181 ? -5.747 -23.933 20.680 1.00 79.88 181 PRO A O 1
ATOM 1450 N N . LYS A 1 182 ? -7.805 -23.046 20.716 1.00 82.19 182 LYS A N 1
ATOM 1451 C CA . LYS A 1 182 ? -8.409 -24.183 21.422 1.00 82.19 182 LYS A CA 1
ATOM 1452 C C . LYS A 1 182 ? -8.523 -25.392 20.495 1.00 82.19 182 LYS A C 1
ATOM 1454 O O . LYS A 1 182 ? -8.212 -26.503 20.923 1.00 82.19 182 LYS A O 1
ATOM 1459 N N . TYR A 1 183 ? -8.913 -25.174 19.238 1.00 82.62 183 TYR A N 1
ATOM 1460 C CA . TYR A 1 183 ? -8.948 -26.221 18.218 1.00 82.62 183 TYR A CA 1
ATOM 1461 C C . TYR A 1 183 ? -7.549 -26.724 17.855 1.00 82.62 183 TYR A C 1
ATOM 1463 O O . TYR A 1 183 ? -7.344 -27.934 17.820 1.00 82.62 183 TYR A O 1
ATOM 1471 N N . GLU A 1 184 ? -6.571 -25.835 17.665 1.00 83.75 184 GLU A N 1
ATOM 1472 C CA . GLU A 1 184 ? -5.175 -26.215 17.403 1.00 83.75 184 GLU A CA 1
ATOM 1473 C C . GLU A 1 184 ? -4.609 -27.083 18.527 1.00 83.75 184 GLU A C 1
ATOM 1475 O O . GLU A 1 184 ? -3.994 -28.118 18.266 1.00 83.75 184 GLU A O 1
ATOM 1480 N N . LYS A 1 185 ? -4.872 -26.715 19.787 1.00 84.50 185 LYS A N 1
ATOM 1481 C CA . LYS A 1 185 ? -4.451 -27.505 20.947 1.00 84.50 185 LYS A CA 1
ATOM 1482 C C . LYS A 1 185 ? -5.122 -28.878 20.986 1.00 84.50 185 LYS A C 1
ATOM 1484 O O . LYS A 1 185 ? -4.449 -29.861 21.279 1.00 84.50 185 LYS A O 1
ATOM 1489 N N . ALA A 1 186 ? -6.421 -28.949 20.694 1.00 83.81 186 ALA A N 1
ATOM 1490 C CA . ALA A 1 186 ? -7.157 -30.210 20.660 1.00 83.81 186 ALA A CA 1
ATOM 1491 C C . ALA A 1 186 ? -6.641 -31.141 19.550 1.00 83.81 186 ALA A C 1
ATOM 1493 O O . ALA A 1 186 ? -6.417 -32.321 19.800 1.00 83.81 186 ALA A O 1
ATOM 1494 N N . LEU A 1 187 ? -6.387 -30.606 18.353 1.00 83.19 187 LEU A N 1
ATOM 1495 C CA . LEU A 1 187 ? -5.853 -31.367 17.221 1.00 83.19 187 LEU A CA 1
ATOM 1496 C C . LEU A 1 187 ? -4.395 -31.792 17.427 1.00 83.19 187 LEU A C 1
ATOM 1498 O O . LEU A 1 187 ? -4.026 -32.879 17.010 1.00 83.19 187 LEU A O 1
ATOM 1502 N N . SER A 1 188 ? -3.585 -30.973 18.102 1.00 81.31 188 SER A N 1
ATOM 1503 C CA . SER A 1 188 ? -2.183 -31.302 18.412 1.00 81.31 188 SER A CA 1
ATOM 1504 C C . SER A 1 188 ? -2.033 -32.367 19.504 1.00 81.31 188 SER A C 1
ATOM 1506 O O . SER A 1 188 ? -0.932 -32.858 19.735 1.00 81.31 188 SER A O 1
ATOM 1508 N N . SER A 1 189 ? -3.114 -32.677 20.226 1.00 73.69 189 SER A N 1
ATOM 1509 C CA . SER A 1 189 ? -3.138 -33.699 21.281 1.00 73.69 189 SER A CA 1
ATOM 1510 C C . SER A 1 189 ? -3.607 -35.082 20.812 1.00 73.69 189 SER A C 1
ATOM 1512 O O . SER A 1 189 ? -3.715 -35.987 21.639 1.00 73.69 189 SER A O 1
ATOM 1514 N N . ILE A 1 190 ? -3.887 -35.229 19.513 1.00 59.56 190 ILE A N 1
ATOM 1515 C CA . ILE A 1 190 ? -4.229 -36.487 18.831 1.00 59.56 190 ILE A CA 1
ATOM 1516 C C . ILE A 1 190 ? -2.983 -36.993 18.104 1.00 59.56 190 ILE A C 1
ATOM 1518 O O . ILE A 1 190 ? -2.734 -38.217 18.169 1.00 59.56 190 ILE A O 1
#

InterPro domains:
  IPR027986 T-cell activation inhibitor, mitochondrial [PTHR31596] (1-189)
  IPR027989 Domain of unknown function DUF4461 [PF14688] (59-189)

Sequence (190 aa):
KILNACDISTSFVDKLPTTSIKQHSRNIDFTKAYEQYSTEFEKAAEVKRKVEEKRAINNIIEWIYENSDIAKEKYESTSATRHQVKTLIEQLCKTYGIKEVKYDSGWNISHIRGALQSLASMASQHTKHMGNLKARTIALGQFTGVSLDGDVFLNIIDVRNEWLSLIKKVSQEDSALIEIPKYEKALSSI

Radius of gyration: 30.64 Å; chains: 1; bounding box: 65×51×82 Å

pLDDT: mean 86.57, std 10.97, range [51.12, 98.38]

Foldseek 3Di:
DVCVVVVHDCPVVVPPPPPPPPPPPPVPPVVVVVVVVVVVVVVVVVVVVVVVVVVPCPDPVVVCVVCVVVVVVVVVVCVVLVVLLVVLQVCLCVPLQAQGEAEDPVDDSVLSNVLSVLVSVLCVVCVVLSVLRHDAYEYEYCDAAADLVLHTYDDSPDDSVSNSVRSNCSVVCVVVSVCVVVVVVVVVVD

Organism: NCBI:txid116150